Protein AF-A0A8C1PTN7-F1 (afdb_monomer_lite)

Structure (mmCIF, N/CA/C/O backbone):
data_AF-A0A8C1PTN7-F1
#
_entry.id   AF-A0A8C1PTN7-F1
#
loop_
_atom_site.group_PDB
_atom_site.id
_atom_site.type_symbol
_atom_site.label_atom_id
_atom_site.label_alt_id
_atom_site.label_comp_id
_atom_site.label_asym_id
_atom_site.label_entity_id
_atom_site.label_seq_id
_atom_site.pdbx_PDB_ins_code
_atom_site.Cartn_x
_atom_site.Cartn_y
_atom_site.Cartn_z
_atom_site.occupancy
_atom_site.B_iso_or_equiv
_atom_site.auth_seq_id
_atom_site.auth_comp_id
_atom_site.auth_asym_id
_atom_site.auth_atom_id
_atom_site.pdbx_PDB_model_num
ATOM 1 N N . LYS A 1 1 ? -24.141 14.663 26.172 1.00 58.06 1 LYS A N 1
ATOM 2 C CA . LYS A 1 1 ? -22.952 14.886 27.034 1.00 58.06 1 LYS A CA 1
ATOM 3 C C . LYS A 1 1 ? -22.630 13.638 27.880 1.00 58.06 1 LYS A C 1
ATOM 5 O O . LYS A 1 1 ? -22.533 13.748 29.090 1.00 58.06 1 LYS A O 1
ATOM 10 N N . LEU A 1 2 ? -22.493 12.447 27.280 1.00 76.38 2 LEU A N 1
ATOM 11 C CA . LEU A 1 2 ? -22.215 11.213 28.037 1.00 76.38 2 LEU A CA 1
ATOM 12 C C . LEU A 1 2 ? -20.782 10.736 27.756 1.00 76.38 2 LEU A C 1
ATOM 14 O O . LEU A 1 2 ? -20.435 10.542 26.581 1.00 76.38 2 LEU A O 1
ATOM 18 N N . VAL A 1 3 ? -20.000 10.562 28.825 1.00 80.12 3 VAL A N 1
ATOM 19 C CA . VAL A 1 3 ? -18.712 9.851 28.815 1.00 80.12 3 VAL A CA 1
ATOM 20 C C . VAL A 1 3 ? -18.992 8.369 28.564 1.00 80.12 3 VAL A C 1
ATO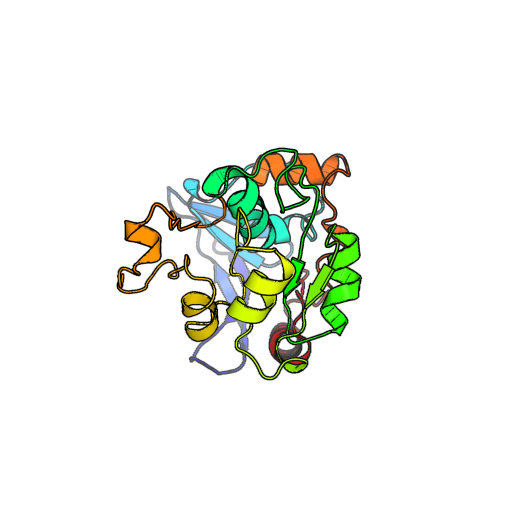M 22 O O . VAL A 1 3 ? -19.933 7.807 29.127 1.00 80.12 3 VAL A O 1
ATOM 25 N N . ARG A 1 4 ? -18.237 7.752 27.657 1.00 84.50 4 ARG A N 1
ATOM 26 C CA . ARG A 1 4 ? -18.364 6.333 27.288 1.00 84.50 4 ARG A CA 1
ATOM 27 C C . ARG A 1 4 ? -17.101 5.594 27.717 1.00 84.50 4 ARG A C 1
ATOM 29 O O . ARG A 1 4 ? -16.050 6.210 27.805 1.00 84.50 4 ARG A O 1
ATOM 36 N N . LYS A 1 5 ? -17.206 4.292 27.948 1.00 87.12 5 LYS A N 1
ATOM 37 C CA . LYS A 1 5 ? -16.051 3.406 28.105 1.00 87.12 5 LYS A CA 1
ATOM 38 C C . LYS A 1 5 ? -15.865 2.604 26.821 1.00 87.12 5 LYS A C 1
ATOM 40 O O . LYS A 1 5 ? -16.869 2.209 26.220 1.00 87.12 5 LYS A O 1
ATOM 45 N N . CYS A 1 6 ? -14.624 2.397 26.401 1.00 88.94 6 CYS A N 1
ATOM 46 C CA . CYS A 1 6 ? -14.276 1.467 25.332 1.00 88.94 6 CYS A CA 1
ATOM 47 C C . CYS A 1 6 ? -12.937 0.803 25.588 1.00 88.94 6 CYS A C 1
ATOM 49 O O . CYS A 1 6 ? -12.133 1.285 26.378 1.00 88.94 6 CYS A O 1
ATOM 51 N N . LYS A 1 7 ? -12.712 -0.288 24.870 1.00 89.50 7 LYS A N 1
ATOM 52 C CA . LYS A 1 7 ? -11.417 -0.938 24.781 1.00 89.50 7 LYS A CA 1
ATOM 53 C C . LYS A 1 7 ? -10.521 -0.172 23.808 1.00 89.50 7 LYS A C 1
ATOM 55 O O . LYS A 1 7 ? -11.018 0.265 22.770 1.00 89.50 7 LYS A O 1
ATOM 60 N N . ASP A 1 8 ? -9.245 -0.023 24.132 1.00 90.38 8 ASP A N 1
ATOM 61 C CA . ASP A 1 8 ? -8.262 0.646 23.277 1.00 90.38 8 ASP A CA 1
ATOM 62 C C . ASP A 1 8 ? -6.876 -0.001 23.404 1.00 90.38 8 ASP A C 1
ATOM 64 O O . ASP A 1 8 ? -6.605 -0.705 24.382 1.00 90.38 8 ASP A O 1
ATOM 68 N N . ALA A 1 9 ? -6.020 0.224 22.409 1.00 91.06 9 ALA A N 1
ATOM 69 C CA . ALA A 1 9 ? -4.620 -0.182 22.419 1.00 91.06 9 ALA A CA 1
ATOM 70 C C . ALA A 1 9 ? -3.734 1.040 22.689 1.00 91.06 9 ALA A C 1
ATOM 72 O O . ALA A 1 9 ? -3.641 1.948 21.862 1.00 91.06 9 ALA A O 1
ATOM 73 N N . VAL A 1 10 ? -3.077 1.065 23.847 1.00 92.25 10 VAL A N 1
ATOM 74 C CA . VAL A 1 10 ? -2.347 2.232 24.346 1.00 92.25 10 VAL A CA 1
ATOM 75 C C . VAL A 1 10 ? -0.841 1.993 24.272 1.00 92.25 10 VAL A C 1
ATOM 77 O O . VAL A 1 10 ? -0.324 0.968 24.717 1.00 92.25 10 VAL A O 1
ATOM 80 N N . ALA A 1 11 ? -0.126 2.963 23.701 1.00 93.06 11 ALA A N 1
ATOM 81 C CA . ALA A 1 11 ? 1.329 3.036 23.749 1.00 93.06 11 ALA A CA 1
ATOM 82 C C . ALA A 1 11 ? 1.743 3.989 24.874 1.00 93.06 11 ALA A C 1
ATOM 84 O O . ALA A 1 11 ? 1.560 5.201 24.756 1.00 93.06 11 ALA A O 1
ATOM 85 N N . TRP A 1 12 ? 2.308 3.455 25.955 1.00 92.44 12 TRP A N 1
ATOM 86 C CA . TRP A 1 12 ? 2.820 4.273 27.062 1.00 92.44 12 TRP A CA 1
ATOM 87 C C . TRP A 1 12 ? 4.254 4.751 26.838 1.00 92.44 12 TRP A C 1
ATOM 89 O O . TRP A 1 12 ? 4.635 5.824 27.297 1.00 92.44 12 TRP A O 1
ATOM 99 N N . GLU A 1 13 ? 5.036 3.966 26.101 1.00 92.56 13 GLU A N 1
ATOM 100 C CA . GLU A 1 13 ? 6.440 4.223 25.802 1.00 92.56 13 GLU A CA 1
ATOM 101 C C . GLU A 1 13 ? 6.741 3.822 24.355 1.00 92.56 13 GLU A C 1
ATOM 103 O O . GLU A 1 13 ? 6.105 2.924 23.795 1.00 92.56 13 GLU A O 1
ATOM 108 N N . ALA A 1 14 ? 7.724 4.481 23.740 1.00 89.69 14 ALA A N 1
ATOM 109 C CA . ALA A 1 14 ? 8.202 4.097 22.418 1.00 89.69 14 ALA A CA 1
ATOM 110 C C . ALA A 1 14 ? 8.819 2.688 22.454 1.00 89.69 14 ALA A C 1
ATOM 112 O O . ALA A 1 14 ? 9.464 2.313 23.430 1.00 89.69 14 ALA A O 1
ATOM 113 N N . GLU A 1 15 ? 8.633 1.922 21.375 1.00 87.12 15 GLU A N 1
ATOM 114 C CA . GLU A 1 15 ? 9.224 0.583 21.179 1.00 87.12 15 GLU A CA 1
ATOM 115 C C . GLU A 1 15 ? 8.792 -0.491 22.197 1.00 87.12 15 GLU A C 1
ATOM 117 O O . GLU A 1 15 ? 9.340 -1.595 22.218 1.00 87.12 15 GLU A O 1
ATOM 122 N N . LYS A 1 16 ? 7.788 -0.209 23.030 1.00 92.94 16 LYS A N 1
ATOM 123 C CA . LYS A 1 16 ? 7.158 -1.200 23.906 1.00 92.94 16 LYS A CA 1
ATOM 124 C C . LYS A 1 16 ? 5.895 -1.766 23.267 1.00 92.94 16 LYS A C 1
ATOM 126 O O . LYS A 1 16 ? 5.266 -1.130 22.423 1.00 92.94 16 LYS A O 1
ATOM 131 N N . ALA A 1 17 ? 5.531 -2.974 23.693 1.00 92.50 17 ALA A N 1
ATOM 132 C CA . ALA A 1 17 ? 4.263 -3.585 23.321 1.00 92.50 17 ALA A CA 1
ATOM 133 C C . ALA A 1 17 ? 3.089 -2.710 23.778 1.00 92.50 17 ALA A C 1
ATOM 135 O O . ALA A 1 17 ? 3.144 -2.079 24.837 1.00 92.50 17 ALA A O 1
ATOM 136 N N . LEU A 1 18 ? 2.021 -2.703 22.987 1.00 94.25 18 LEU A N 1
ATOM 137 C CA . LEU A 1 18 ? 0.793 -1.995 23.324 1.00 94.25 18 LEU A CA 1
ATOM 138 C C . LEU A 1 18 ? 0.065 -2.723 24.450 1.00 94.25 18 LEU A C 1
ATOM 140 O O . LEU A 1 18 ? -0.049 -3.954 24.435 1.00 94.25 18 LEU A O 1
ATOM 144 N N . SER A 1 19 ? -0.467 -1.962 25.399 1.00 94.56 19 SER A N 1
ATOM 145 C CA . SER A 1 19 ? -1.393 -2.478 26.399 1.00 94.56 19 SER A CA 1
ATOM 146 C C . SER A 1 19 ? -2.825 -2.359 25.889 1.00 94.56 19 SER A C 1
ATOM 148 O O . SER A 1 19 ? -3.191 -1.397 25.217 1.00 94.56 19 SER A O 1
ATOM 150 N N . ILE A 1 20 ? -3.644 -3.359 26.198 1.00 93.56 20 ILE A N 1
ATOM 151 C CA . ILE A 1 20 ? -5.076 -3.333 25.916 1.00 93.56 20 ILE A CA 1
ATOM 152 C C . ILE A 1 20 ? -5.808 -2.908 27.182 1.00 93.56 20 ILE A C 1
ATOM 154 O O . ILE A 1 20 ? -5.737 -3.598 28.200 1.00 93.56 20 ILE A O 1
ATOM 158 N N . GLU A 1 21 ? -6.517 -1.787 27.119 1.00 93.38 21 GLU A N 1
ATOM 159 C CA . GLU A 1 21 ? -7.082 -1.135 28.301 1.00 93.38 21 GLU A CA 1
ATOM 160 C C . GLU A 1 21 ? -8.524 -0.680 28.082 1.00 93.38 21 GLU A C 1
ATOM 162 O O . GLU A 1 21 ? -8.963 -0.452 26.956 1.00 93.38 21 GLU A O 1
ATOM 167 N N . GLU A 1 22 ? -9.272 -0.529 29.177 1.00 91.81 22 GLU A N 1
ATOM 168 C CA . GLU A 1 22 ? -10.546 0.186 29.157 1.00 91.81 22 GLU A CA 1
ATOM 169 C C . GLU A 1 22 ? -10.291 1.677 29.389 1.00 91.81 22 GLU A C 1
ATOM 171 O O . GLU A 1 22 ? -9.864 2.092 30.467 1.00 91.81 22 GLU A O 1
ATOM 176 N N . VAL A 1 23 ? -10.607 2.495 28.390 1.00 89.81 23 VAL A N 1
ATOM 177 C CA . VAL A 1 23 ? -10.422 3.946 28.425 1.00 89.81 23 VAL A CA 1
ATOM 178 C C . VAL A 1 23 ? -11.760 4.675 28.486 1.00 89.81 23 VAL A C 1
ATOM 180 O O . VAL A 1 23 ? -12.795 4.201 28.002 1.00 89.81 23 VAL A O 1
ATOM 183 N N . GLN A 1 24 ? -11.746 5.865 29.087 1.00 89.44 24 GLN A N 1
ATOM 184 C CA . GLN A 1 24 ? -12.898 6.761 29.102 1.00 89.44 24 GLN A CA 1
ATOM 185 C C . GLN A 1 24 ? -12.829 7.755 27.947 1.00 89.44 24 GLN A C 1
ATOM 187 O O . GLN A 1 24 ? -11.862 8.493 27.783 1.00 89.44 24 GLN A O 1
ATOM 192 N N . VAL A 1 25 ? -13.912 7.822 27.184 1.00 86.19 25 VAL A N 1
ATOM 193 C CA . VAL A 1 25 ? -14.048 8.669 26.007 1.00 86.19 25 VAL A CA 1
ATOM 194 C C . VAL A 1 25 ? -15.038 9.781 26.294 1.00 86.19 25 VAL A C 1
ATOM 196 O O . VAL A 1 25 ? -16.242 9.557 26.484 1.00 86.19 25 VAL A O 1
ATOM 199 N N . SER A 1 26 ? -14.515 11.001 26.296 1.00 87.56 26 SER A N 1
ATOM 200 C CA . SER A 1 26 ? -15.274 12.231 26.502 1.00 87.56 26 SER A CA 1
ATOM 201 C C . SER A 1 26 ? -16.372 12.443 25.437 1.00 87.56 26 SER A C 1
ATOM 203 O O . SER A 1 26 ? -16.523 11.686 24.472 1.00 87.56 26 SER A O 1
ATOM 205 N N . PRO A 1 27 ? -17.251 13.437 25.597 1.00 86.50 27 PRO A N 1
ATOM 206 C CA . PRO A 1 27 ? -18.066 13.930 24.489 1.00 86.50 27 PRO A CA 1
ATOM 207 C C . PRO A 1 27 ? -17.188 14.602 23.412 1.00 86.50 27 PRO A C 1
ATOM 209 O O . PRO A 1 27 ? -16.174 15.192 23.782 1.00 86.50 27 PRO A O 1
ATOM 212 N N . PRO A 1 28 ? -17.572 14.553 22.119 1.00 86.50 28 PRO A N 1
ATOM 213 C CA . PRO A 1 28 ? -16.843 15.269 21.070 1.00 86.50 28 PRO A CA 1
ATOM 214 C C . PRO A 1 28 ? -16.895 16.782 21.294 1.00 86.50 28 PRO A C 1
ATOM 216 O O . PRO A 1 28 ? -17.897 17.306 21.801 1.00 86.50 28 PRO A O 1
ATOM 219 N N . LYS A 1 29 ? -15.822 17.474 20.906 1.00 88.50 29 LYS A N 1
ATOM 220 C CA . LYS A 1 29 ? -15.772 18.941 20.823 1.00 88.50 29 LYS A CA 1
ATOM 221 C C . LYS A 1 29 ? -16.590 19.457 19.630 1.00 88.50 29 LYS A C 1
ATOM 223 O O . LYS A 1 29 ? -17.149 18.682 18.861 1.00 88.50 29 LYS A O 1
ATOM 228 N N . ALA A 1 30 ? -16.688 20.781 19.496 1.00 87.31 30 ALA A N 1
ATOM 229 C CA . ALA A 1 30 ? -17.551 21.437 18.507 1.00 87.31 30 ALA A CA 1
ATOM 230 C C . ALA A 1 30 ? -17.237 21.064 17.042 1.00 87.31 30 ALA A C 1
ATOM 232 O O . ALA A 1 30 ? -18.131 21.091 16.201 1.00 87.31 30 ALA A O 1
ATOM 233 N N . ASP A 1 31 ? -15.990 20.711 16.739 1.00 87.44 31 ASP A N 1
ATOM 234 C CA . ASP A 1 31 ? -15.472 20.374 15.410 1.00 87.44 31 ASP A CA 1
ATOM 235 C C . ASP A 1 31 ? -15.109 18.887 15.246 1.00 87.44 31 ASP A C 1
ATOM 237 O O . ASP A 1 31 ? -14.555 18.480 14.218 1.00 87.44 31 ASP A O 1
ATOM 241 N N . GLU A 1 32 ? -15.457 18.066 16.237 1.00 86.00 32 GLU A N 1
ATOM 242 C CA . GLU A 1 32 ? -15.193 16.633 16.261 1.00 86.00 32 GLU A CA 1
ATOM 243 C C . GLU A 1 32 ? -16.477 15.839 16.024 1.00 86.00 32 GLU A C 1
ATOM 245 O O . GLU A 1 32 ? -17.558 16.156 16.528 1.00 86.00 32 GLU A O 1
ATOM 250 N N . VAL A 1 33 ? -16.342 14.726 15.311 1.00 83.81 33 VAL A N 1
ATOM 251 C CA . VAL A 1 33 ? -17.339 13.656 15.329 1.00 83.81 33 VAL A CA 1
ATOM 252 C C . VAL A 1 33 ? -16.778 12.474 16.101 1.00 83.81 33 VAL A C 1
ATOM 254 O O . VAL A 1 33 ? -15.614 12.108 15.947 1.00 83.81 33 VAL A O 1
ATOM 257 N N . ARG A 1 34 ? -17.618 11.868 16.944 1.00 82.12 34 ARG A N 1
ATOM 258 C CA . ARG A 1 34 ? -17.292 10.616 17.630 1.00 82.12 34 ARG A CA 1
ATOM 259 C C . ARG A 1 34 ? -17.867 9.457 16.830 1.00 82.12 34 ARG A C 1
ATOM 261 O O . ARG A 1 34 ? -19.085 9.276 16.809 1.00 82.12 34 ARG A O 1
ATOM 268 N N . ILE A 1 35 ? -16.996 8.683 16.197 1.00 79.00 35 ILE A N 1
ATOM 269 C CA . ILE A 1 35 ? -17.374 7.494 15.431 1.00 79.00 35 ILE A CA 1
ATOM 270 C C . ILE A 1 35 ? -17.337 6.294 16.373 1.00 79.00 35 ILE A C 1
ATOM 272 O O . ILE A 1 35 ? -16.403 6.153 17.158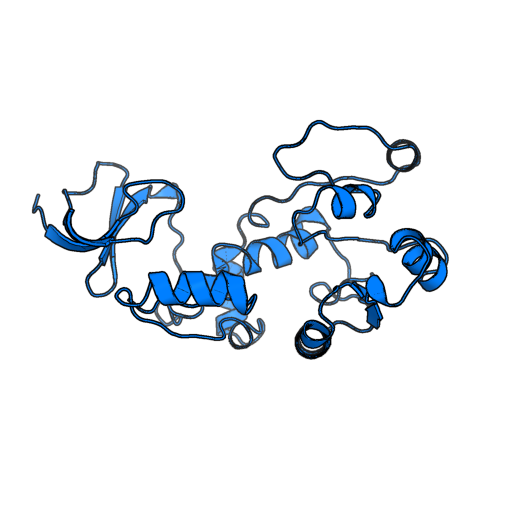 1.00 79.00 35 ILE A O 1
ATOM 276 N N . LYS A 1 36 ? -18.375 5.455 16.322 1.00 76.75 36 LYS A N 1
ATOM 277 C CA . LYS A 1 36 ? -18.419 4.170 17.023 1.00 76.75 36 LYS A CA 1
ATOM 278 C C . LYS A 1 36 ? -18.228 3.073 15.988 1.00 76.75 36 LYS A C 1
ATOM 280 O O . LYS A 1 36 ? -19.100 2.933 15.131 1.00 76.75 36 LYS A O 1
ATOM 285 N N . ASN A 1 37 ? -17.156 2.296 16.094 1.00 69.38 37 ASN A N 1
ATOM 286 C CA . ASN A 1 37 ? -17.033 1.054 15.341 1.00 69.38 37 ASN A CA 1
ATOM 287 C C . ASN A 1 37 ? -16.957 -0.117 16.317 1.00 69.38 37 ASN A C 1
ATOM 289 O O . ASN A 1 37 ? -16.042 -0.175 17.134 1.00 69.38 37 ASN A O 1
ATOM 293 N N . GLN A 1 38 ? -17.995 -0.956 16.298 1.00 69.44 38 GLN A N 1
ATOM 294 C CA . GLN A 1 38 ? -18.285 -1.981 17.307 1.00 69.44 38 GLN A CA 1
ATOM 295 C C . GLN A 1 38 ? -18.121 -1.484 18.759 1.00 69.44 38 GLN A C 1
ATOM 297 O O . GLN A 1 38 ? -19.081 -0.953 19.326 1.00 69.44 38 GLN A O 1
ATOM 302 N N . GLN A 1 39 ? -16.936 -1.639 19.364 1.00 61.88 39 GLN A N 1
ATOM 303 C CA . GLN A 1 39 ? -16.637 -1.270 20.752 1.00 61.88 39 GLN A CA 1
ATOM 304 C C . GLN A 1 39 ? -15.619 -0.136 20.910 1.00 61.88 39 GLN A C 1
ATOM 306 O O . GLN A 1 39 ? -15.433 0.303 22.039 1.00 61.88 39 GLN A O 1
ATOM 311 N N . ILE A 1 40 ? -15.008 0.368 19.836 1.00 68.62 40 ILE A N 1
ATOM 312 C CA . ILE A 1 40 ? -14.009 1.447 19.884 1.00 68.62 40 ILE A CA 1
ATOM 313 C C . ILE A 1 40 ? -14.675 2.778 19.523 1.00 68.62 40 ILE A C 1
ATOM 315 O O . ILE A 1 40 ? -15.524 2.853 18.624 1.00 68.62 40 ILE A O 1
ATOM 319 N N . TYR A 1 41 ? -14.286 3.842 20.226 1.00 73.69 41 TYR A N 1
ATOM 320 C CA . TYR A 1 41 ? -14.652 5.207 19.867 1.00 73.69 41 TYR A CA 1
ATOM 321 C C . TYR A 1 41 ? -13.424 5.990 19.421 1.00 73.69 41 TYR A C 1
ATOM 323 O O . TYR A 1 41 ? -12.422 6.020 20.124 1.00 73.69 41 TYR A O 1
ATOM 331 N N . GLN A 1 42 ? -13.548 6.701 18.303 1.00 73.69 42 GLN A N 1
ATOM 332 C CA . GLN A 1 42 ? -12.507 7.601 17.811 1.00 73.69 42 GLN A CA 1
ATOM 333 C C . GLN A 1 42 ? -13.069 9.007 17.601 1.00 73.69 42 GLN A C 1
ATOM 335 O O . GLN A 1 42 ? -14.213 9.168 17.159 1.00 73.69 42 GLN A O 1
ATOM 340 N N . PHE A 1 43 ? -12.256 10.020 17.906 1.00 73.75 43 PHE A N 1
ATOM 341 C CA . PHE A 1 43 ? -12.525 11.402 17.522 1.00 73.75 43 PHE A CA 1
ATOM 342 C C . PHE A 1 43 ? -11.793 11.733 16.242 1.00 73.75 43 PHE A C 1
ATOM 344 O O . PHE A 1 43 ? -10.589 11.513 16.126 1.00 73.75 43 PHE A O 1
ATOM 351 N N . ILE A 1 44 ? -12.538 12.286 15.297 1.00 77.88 44 ILE A N 1
ATOM 352 C CA . ILE A 1 44 ? -11.994 12.740 14.029 1.00 77.88 44 ILE A CA 1
ATOM 353 C C . ILE A 1 44 ? -12.517 14.151 13.791 1.00 77.88 44 ILE A C 1
ATOM 355 O O . ILE A 1 44 ? -13.710 14.420 13.969 1.00 77.88 44 ILE A O 1
ATOM 359 N N . GLY A 1 45 ? -11.626 15.062 13.399 1.00 76.56 45 GLY A N 1
ATOM 360 C CA . GLY A 1 45 ? -12.040 16.392 12.973 1.00 76.56 45 GLY A CA 1
ATOM 361 C C . GLY A 1 45 ? -12.908 16.275 11.723 1.00 76.56 45 GLY A C 1
ATOM 362 O O . GLY A 1 45 ? -12.558 15.547 10.796 1.00 76.56 45 GLY A O 1
ATOM 363 N N . ILE A 1 46 ? -14.023 17.003 11.645 1.00 76.69 46 ILE A N 1
ATOM 364 C CA . ILE A 1 46 ? -15.009 16.853 10.552 1.00 76.69 46 ILE A CA 1
ATOM 365 C C . ILE A 1 46 ? -14.368 16.954 9.153 1.00 76.69 46 ILE A C 1
ATOM 367 O O . ILE A 1 46 ? -14.777 16.261 8.224 1.00 76.69 46 ILE A O 1
ATOM 371 N N . ARG A 1 47 ? -13.319 17.774 8.998 1.00 81.62 47 ARG A N 1
ATOM 372 C CA . ARG A 1 47 ? -12.579 17.958 7.732 1.00 81.62 47 ARG A CA 1
ATOM 373 C C . ARG A 1 47 ? -11.716 16.760 7.313 1.00 81.62 47 ARG A C 1
ATOM 375 O O . ARG A 1 47 ? -11.240 16.739 6.182 1.00 81.62 47 ARG A O 1
ATOM 382 N N . GLN A 1 48 ? -11.497 15.801 8.207 1.00 80.00 48 GLN A N 1
ATOM 383 C CA . GLN A 1 48 ? -10.765 14.556 7.957 1.00 80.00 48 GLN A CA 1
ATOM 384 C C . GLN A 1 48 ? -11.706 13.382 7.647 1.00 80.00 48 GLN A C 1
ATOM 386 O O . GLN A 1 48 ? -11.241 12.295 7.314 1.00 80.00 48 GLN A O 1
ATOM 391 N N . CYS A 1 49 ? -13.023 13.593 7.714 1.00 82.81 49 CYS A N 1
ATOM 392 C CA . CYS A 1 49 ? -14.012 12.590 7.350 1.00 82.81 49 CYS A CA 1
ATOM 393 C C . CYS A 1 49 ? -14.379 12.701 5.869 1.00 82.81 49 CYS A C 1
ATOM 395 O O . CYS A 1 49 ? -14.546 13.794 5.324 1.00 82.81 49 CYS A O 1
ATOM 397 N N . THR A 1 50 ? -14.584 11.555 5.224 1.00 86.56 50 THR A N 1
ATOM 398 C CA . THR A 1 50 ? -15.179 11.499 3.890 1.00 86.56 50 THR A CA 1
ATOM 399 C C . THR A 1 50 ? -16.351 10.532 3.881 1.00 86.56 50 THR A C 1
ATOM 401 O O . THR A 1 50 ? -16.295 9.471 4.502 1.00 86.56 50 THR A O 1
ATOM 404 N N . LYS A 1 51 ? -17.440 10.917 3.212 1.00 87.44 51 LYS A N 1
ATOM 405 C CA . LYS A 1 51 ? -18.612 10.054 3.076 1.00 87.44 51 LYS A CA 1
ATOM 406 C C . LYS A 1 51 ? -18.325 9.010 2.003 1.00 87.44 51 LYS A C 1
ATOM 408 O O . LYS A 1 51 ? -17.909 9.356 0.900 1.00 87.44 51 LYS A O 1
ATOM 413 N N . ILE A 1 52 ? -18.594 7.754 2.329 1.00 90.19 52 ILE A N 1
ATOM 414 C CA . ILE A 1 52 ? -18.438 6.612 1.429 1.00 90.19 52 ILE A CA 1
ATOM 415 C C . ILE A 1 52 ? -19.789 5.927 1.191 1.00 90.19 52 ILE A C 1
ATOM 417 O O . ILE A 1 52 ? -20.794 6.298 1.804 1.00 90.19 52 ILE A O 1
ATOM 421 N N . HIS A 1 53 ? -19.820 4.965 0.268 1.00 86.44 53 HIS A N 1
ATOM 422 C CA . HIS A 1 53 ? -21.012 4.163 -0.005 1.00 86.44 53 HIS A CA 1
ATOM 423 C C . HIS A 1 53 ? -21.449 3.411 1.270 1.00 86.44 53 HIS A C 1
ATOM 425 O O . HIS A 1 53 ? -20.579 2.853 1.938 1.00 86.44 53 HIS A O 1
ATOM 431 N N . PRO A 1 54 ? -22.748 3.389 1.636 1.00 89.00 54 PRO A N 1
ATOM 432 C CA . PRO A 1 54 ? -23.207 2.768 2.885 1.00 89.00 54 PRO A CA 1
ATOM 433 C C . PRO A 1 54 ? -22.929 1.262 2.942 1.00 89.00 54 PRO A C 1
ATOM 435 O O . PRO A 1 54 ? -22.619 0.748 4.010 1.00 89.00 54 PRO A O 1
ATOM 438 N N . ASP A 1 55 ? -22.964 0.591 1.790 1.00 91.88 55 ASP A N 1
ATOM 439 C CA . ASP A 1 55 ? -22.695 -0.849 1.683 1.00 91.88 55 ASP A CA 1
ATOM 440 C C . ASP A 1 55 ? -21.212 -1.175 1.437 1.00 91.88 55 ASP A C 1
ATOM 442 O O . ASP A 1 55 ? -20.871 -2.314 1.128 1.00 91.88 55 ASP A O 1
ATOM 446 N N . ALA A 1 56 ? -20.315 -0.182 1.512 1.00 92.00 56 ALA A N 1
ATOM 447 C CA . ALA A 1 56 ? -18.891 -0.438 1.343 1.00 92.00 56 ALA A CA 1
ATOM 448 C C . ALA A 1 56 ? -18.356 -1.295 2.504 1.00 92.00 56 ALA A C 1
ATOM 450 O O . ALA A 1 56 ? -18.512 -0.899 3.664 1.00 92.00 56 ALA A O 1
ATOM 451 N N . PRO A 1 57 ? -17.682 -2.427 2.230 1.00 91.25 57 PRO A N 1
ATOM 452 C CA . PRO A 1 57 ? -17.143 -3.279 3.282 1.00 91.25 57 PRO A CA 1
ATOM 453 C C . PRO A 1 57 ? -15.987 -2.556 3.986 1.00 91.25 57 PRO A C 1
ATOM 455 O O . PRO A 1 57 ? -14.928 -2.302 3.404 1.00 91.25 57 PRO A O 1
ATOM 458 N N . LEU A 1 58 ? -16.222 -2.155 5.240 1.00 89.06 58 LEU A N 1
ATOM 459 C CA . LEU A 1 58 ? -15.319 -1.295 6.018 1.00 89.06 58 LEU A CA 1
ATOM 460 C C . LEU A 1 58 ? -13.950 -1.936 6.270 1.00 89.06 58 LEU A C 1
ATOM 462 O O . LEU A 1 58 ? -12.946 -1.231 6.321 1.00 89.06 58 LEU A O 1
ATOM 466 N N . ASP A 1 59 ? -13.909 -3.261 6.357 1.00 85.62 59 ASP A N 1
ATOM 467 C CA . ASP A 1 59 ? -12.711 -4.099 6.468 1.00 85.62 59 ASP A CA 1
ATOM 468 C C . ASP A 1 59 ? -11.888 -4.178 5.168 1.00 85.62 59 ASP A C 1
ATOM 470 O O . ASP A 1 59 ? -10.827 -4.802 5.141 1.00 85.62 59 ASP A O 1
ATOM 474 N N . ARG A 1 60 ? -12.363 -3.563 4.082 1.00 88.38 60 ARG A N 1
ATOM 475 C CA . ARG A 1 60 ? -11.642 -3.427 2.810 1.00 88.38 60 ARG A CA 1
ATOM 476 C C . ARG A 1 60 ? -11.307 -1.983 2.527 1.00 88.38 60 ARG A C 1
ATOM 478 O O . ARG A 1 60 ? -10.145 -1.633 2.340 1.00 88.38 60 ARG A O 1
ATOM 485 N N . VAL A 1 61 ? -12.315 -1.116 2.543 1.00 91.12 61 VAL A N 1
ATOM 486 C CA . VAL A 1 61 ? -12.135 0.290 2.161 1.00 91.12 61 VAL A CA 1
ATOM 487 C C . VAL A 1 61 ? -11.291 1.082 3.159 1.00 91.12 61 VAL A C 1
ATOM 489 O O . VAL A 1 61 ? -10.785 2.145 2.804 1.00 91.12 61 VAL A O 1
ATOM 492 N N . CYS A 1 62 ? -11.045 0.551 4.362 1.00 88.75 62 CYS A N 1
ATOM 493 C CA . CYS A 1 62 ? -10.039 1.089 5.277 1.00 88.75 62 CYS A CA 1
ATOM 494 C C . CYS A 1 62 ? -8.621 1.106 4.669 1.00 88.75 62 CYS A C 1
ATOM 496 O O . CYS A 1 62 ? -7.827 1.978 5.006 1.00 88.75 62 CYS A O 1
ATOM 498 N N . LEU A 1 63 ? -8.305 0.237 3.704 1.00 88.25 63 LEU A N 1
ATOM 499 C CA . LEU A 1 63 ? -7.011 0.236 3.006 1.00 88.25 63 LEU A CA 1
ATOM 500 C C . LEU A 1 63 ? -6.845 1.425 2.043 1.00 88.25 63 LEU A C 1
ATOM 502 O O . LEU A 1 63 ? -5.724 1.798 1.685 1.00 88.25 63 LEU A O 1
ATOM 506 N N . LEU A 1 64 ? -7.951 2.067 1.652 1.00 89.75 64 LEU A N 1
ATOM 507 C CA . LEU A 1 64 ? -7.960 3.217 0.743 1.00 89.75 64 LEU A CA 1
ATOM 508 C C . LEU A 1 64 ? -7.592 4.533 1.433 1.00 89.75 64 LEU A C 1
ATOM 510 O O . LEU A 1 64 ? -7.482 5.559 0.764 1.00 89.75 64 LEU A O 1
ATOM 514 N N . VAL A 1 65 ? -7.391 4.530 2.751 1.00 87.00 65 VAL A N 1
ATOM 515 C CA . VAL A 1 65 ? -7.061 5.736 3.522 1.00 87.00 65 VAL A CA 1
ATOM 516 C C . VAL A 1 65 ? -5.565 5.883 3.800 1.00 87.00 65 VAL A C 1
ATOM 518 O O . VAL A 1 65 ? -5.207 6.614 4.711 1.00 87.00 65 VAL A O 1
ATOM 521 N N . CYS A 1 66 ? -4.681 5.182 3.078 1.00 87.75 66 CYS A N 1
ATOM 522 C CA . CYS A 1 66 ? -3.230 5.364 3.211 1.00 87.75 66 CYS A CA 1
ATOM 523 C C . CYS A 1 66 ? -2.452 4.888 1.967 1.00 87.75 66 CYS A C 1
ATOM 525 O O . CYS A 1 66 ? -2.345 5.619 0.981 1.00 87.75 66 CYS A O 1
ATOM 527 N N . GLY A 1 67 ? -1.886 3.676 1.996 1.00 84.12 67 GLY A N 1
ATOM 528 C CA . GLY A 1 67 ? -0.938 3.201 0.983 1.00 84.12 67 GLY A CA 1
ATOM 529 C C . GLY A 1 67 ? -1.545 3.072 -0.414 1.00 84.12 67 GLY A C 1
ATOM 530 O O . GLY A 1 67 ? -0.956 3.550 -1.382 1.00 84.12 67 GLY A O 1
ATOM 531 N N . VAL A 1 68 ? -2.751 2.500 -0.520 1.00 86.75 68 VAL A N 1
ATOM 532 C CA . VAL A 1 68 ? -3.406 2.259 -1.818 1.00 86.75 68 VAL A CA 1
ATOM 533 C C . VAL A 1 68 ? -3.729 3.576 -2.529 1.00 86.75 68 VAL A C 1
ATOM 535 O O . VAL A 1 68 ? -3.380 3.754 -3.697 1.00 86.75 68 VAL A O 1
ATOM 538 N N . SER A 1 69 ? -4.336 4.538 -1.825 1.00 87.81 69 SER A N 1
ATOM 539 C CA . SER A 1 69 ? -4.645 5.857 -2.392 1.00 87.81 69 SER A CA 1
ATOM 540 C C . SER A 1 69 ? -3.392 6.646 -2.752 1.00 87.81 69 SER A C 1
ATOM 542 O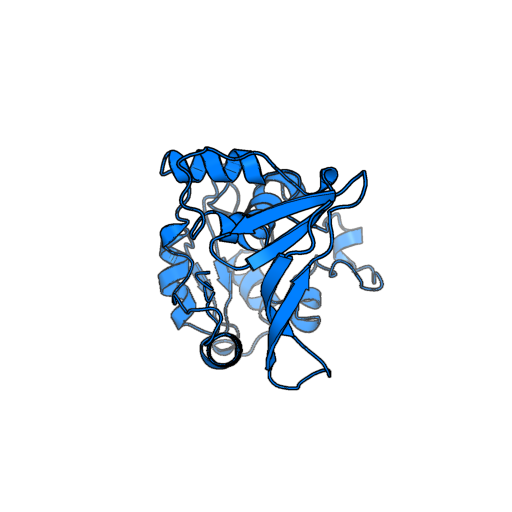 O . SER A 1 69 ? -3.366 7.301 -3.796 1.00 87.81 69 SER A O 1
ATOM 544 N N . THR A 1 70 ? -2.339 6.543 -1.937 1.00 85.62 70 THR A N 1
ATOM 545 C CA . THR A 1 70 ? -1.056 7.204 -2.199 1.00 85.62 70 THR A CA 1
ATOM 546 C C . THR A 1 70 ? -0.392 6.655 -3.455 1.00 85.62 70 THR A C 1
ATOM 548 O O . THR A 1 70 ? 0.020 7.448 -4.301 1.00 85.62 70 THR A O 1
ATOM 551 N N . GLY A 1 71 ? -0.336 5.331 -3.624 1.00 83.94 71 GLY A N 1
ATOM 552 C CA . GLY A 1 71 ? 0.224 4.700 -4.822 1.00 83.94 71 GLY A CA 1
ATOM 553 C C . GLY A 1 71 ? -0.550 5.086 -6.083 1.00 83.94 71 GLY A C 1
ATOM 554 O O . GLY A 1 71 ? 0.031 5.613 -7.034 1.00 83.94 71 GLY A O 1
ATOM 555 N N . TYR A 1 72 ? -1.877 4.927 -6.053 1.00 84.62 72 TYR A N 1
ATOM 556 C CA . TYR A 1 72 ? -2.748 5.297 -7.172 1.00 84.62 72 TYR A CA 1
ATOM 557 C C . TYR A 1 72 ? -2.614 6.782 -7.535 1.00 84.62 72 TYR A C 1
ATOM 559 O O . TYR A 1 72 ? -2.391 7.139 -8.692 1.00 84.62 72 TYR A O 1
ATOM 567 N N . GLY A 1 73 ? -2.727 7.671 -6.549 1.00 83.56 73 GLY A N 1
ATOM 568 C CA . GLY A 1 73 ? -2.678 9.109 -6.787 1.00 83.56 73 GLY A CA 1
ATOM 569 C C . GLY A 1 73 ? -1.294 9.611 -7.197 1.00 83.56 73 GLY A C 1
ATOM 570 O O . GLY A 1 73 ? -1.201 10.565 -7.968 1.00 83.56 73 GLY A O 1
ATOM 571 N N . SER A 1 74 ? -0.219 8.948 -6.760 1.00 83.00 74 SER A N 1
ATOM 572 C CA . SER A 1 74 ? 1.139 9.225 -7.246 1.00 83.00 74 SER A CA 1
ATOM 573 C C . SER A 1 74 ? 1.257 8.973 -8.745 1.00 83.00 74 SER A C 1
ATOM 575 O O . SER A 1 74 ? 1.799 9.817 -9.451 1.00 83.00 74 SER A O 1
ATOM 577 N N . ALA A 1 75 ? 0.692 7.875 -9.251 1.00 78.88 75 ALA A N 1
ATOM 578 C CA . ALA A 1 75 ? 0.683 7.595 -10.684 1.00 78.88 75 ALA A CA 1
ATOM 579 C C . ALA A 1 75 ? -0.251 8.553 -11.450 1.00 78.88 75 ALA A C 1
ATOM 581 O O . ALA A 1 75 ? 0.171 9.241 -12.380 1.00 78.88 75 ALA A O 1
ATOM 582 N N . VAL A 1 76 ? -1.515 8.650 -11.033 1.00 79.75 76 VAL A N 1
ATOM 583 C CA . VAL A 1 76 ? -2.559 9.330 -11.819 1.00 79.75 76 VAL A CA 1
ATOM 584 C C . VAL A 1 76 ? -2.517 10.850 -11.671 1.00 79.75 76 VAL A C 1
ATOM 586 O O . VAL A 1 76 ? -2.587 11.568 -12.663 1.00 79.75 76 VAL A O 1
ATOM 589 N N . ASN A 1 77 ? -2.385 11.372 -10.451 1.00 83.06 77 ASN A N 1
ATOM 590 C CA . ASN A 1 77 ? -2.503 12.813 -10.205 1.00 83.06 77 ASN A CA 1
ATOM 591 C C . ASN A 1 77 ? -1.150 13.521 -10.282 1.00 83.06 77 ASN A C 1
ATOM 593 O O . ASN A 1 77 ? -1.028 14.572 -10.913 1.00 83.06 77 ASN A O 1
ATOM 597 N N . THR A 1 78 ? -0.133 12.959 -9.623 1.00 81.12 78 THR A N 1
ATOM 598 C CA . THR A 1 78 ? 1.203 13.567 -9.558 1.00 81.12 78 THR A CA 1
ATOM 599 C C . THR A 1 78 ? 2.002 13.268 -10.825 1.00 81.12 78 THR A C 1
ATOM 601 O O . THR A 1 78 ? 2.516 14.187 -11.476 1.00 81.12 78 THR A O 1
ATOM 604 N N . GLY A 1 79 ? 2.080 11.985 -11.180 1.00 73.56 79 GLY A N 1
ATOM 605 C CA . GLY A 1 79 ? 2.757 11.487 -12.368 1.00 73.56 79 GLY A CA 1
ATOM 606 C C . GLY A 1 79 ? 2.042 11.886 -13.651 1.00 73.56 79 GLY A C 1
ATOM 607 O O . GLY A 1 79 ? 2.719 12.190 -14.624 1.00 73.56 79 GLY A O 1
ATOM 608 N N . LYS A 1 80 ? 0.703 11.983 -13.628 1.00 77.56 80 LYS A N 1
ATOM 609 C CA . LYS A 1 80 ? -0.125 12.146 -14.836 1.00 77.56 80 LYS A CA 1
ATOM 610 C C . LYS A 1 80 ? 0.239 11.105 -15.891 1.00 77.56 80 LYS A C 1
ATOM 612 O O . LYS A 1 80 ? 0.410 11.432 -17.056 1.00 77.56 80 LYS A O 1
ATOM 617 N N . VAL A 1 81 ? 0.422 9.865 -15.447 1.00 68.25 81 VAL A N 1
ATOM 618 C CA . VAL A 1 81 ? 0.751 8.752 -16.333 1.00 68.25 81 VAL A CA 1
ATOM 619 C C . VAL A 1 81 ? -0.340 8.656 -17.409 1.00 68.25 81 VAL A C 1
ATOM 621 O O . VAL A 1 81 ? -1.527 8.623 -17.089 1.00 68.25 81 VAL A O 1
ATOM 624 N N . GLU A 1 82 ? 0.065 8.668 -18.677 1.00 59.47 82 GLU A N 1
ATOM 625 C CA . GLU A 1 82 ? -0.838 8.631 -19.832 1.00 59.47 82 GLU A CA 1
ATOM 626 C C . GLU A 1 82 ? -0.920 7.218 -20.424 1.00 59.47 82 GLU A C 1
ATOM 628 O O . GLU A 1 82 ? -0.004 6.402 -20.267 1.00 59.47 82 GLU A O 1
ATOM 633 N N . SER A 1 83 ? -1.997 6.931 -21.159 1.00 57.00 83 SER A N 1
ATOM 634 C CA . SER A 1 83 ? -2.109 5.672 -21.895 1.00 57.00 83 SER A CA 1
ATOM 635 C C . SER A 1 83 ? -1.010 5.583 -22.967 1.00 57.00 83 SER A C 1
ATOM 637 O O . SER A 1 83 ? -0.817 6.522 -23.732 1.00 57.00 83 SER A O 1
ATOM 639 N N . GLY A 1 84 ? -0.259 4.477 -22.994 1.00 50.56 84 GLY A N 1
ATOM 640 C CA . GLY A 1 84 ? 0.931 4.269 -23.832 1.00 50.56 84 GLY A CA 1
ATOM 641 C C . GLY A 1 84 ? 2.275 4.403 -23.100 1.00 50.56 84 GLY A C 1
ATOM 642 O O . GLY A 1 84 ? 3.285 3.926 -23.615 1.00 50.56 84 GLY A O 1
ATOM 643 N N . SER A 1 85 ? 2.295 4.971 -21.888 1.00 47.69 85 SER A N 1
ATOM 644 C CA . SER A 1 85 ? 3.507 5.151 -21.058 1.00 47.69 85 SER A CA 1
ATOM 645 C C . SER A 1 85 ? 3.979 3.853 -20.362 1.00 47.69 85 SER A C 1
ATOM 647 O O . SER A 1 85 ? 3.637 2.770 -20.828 1.00 47.69 85 SER A O 1
ATOM 649 N N . LYS A 1 86 ? 4.770 3.919 -19.270 1.00 48.53 86 LYS A N 1
ATOM 650 C CA . LYS A 1 86 ? 5.355 2.765 -18.534 1.00 48.53 86 LYS A CA 1
ATOM 651 C C . LYS A 1 86 ? 4.837 2.520 -17.065 1.00 48.53 86 LYS A C 1
ATOM 653 O O . LYS A 1 86 ? 5.598 2.117 -16.192 1.00 48.53 86 LYS A O 1
ATOM 658 N N . CYS A 1 87 ? 3.557 2.787 -16.741 1.00 41.25 87 CYS A N 1
ATOM 659 C CA . CYS A 1 87 ? 2.762 2.348 -15.548 1.00 41.25 87 CYS A CA 1
ATOM 660 C C . CYS A 1 87 ? 1.255 1.893 -15.797 1.00 41.25 87 CYS A C 1
ATOM 662 O O . CYS A 1 87 ? 0.422 2.691 -16.231 1.00 41.25 87 CYS A O 1
ATOM 664 N N . ALA A 1 88 ? 0.850 0.621 -15.564 1.00 45.66 88 ALA A N 1
ATOM 665 C CA . ALA A 1 88 ? -0.442 0.041 -16.047 1.00 45.66 88 ALA A CA 1
ATOM 666 C C . ALA A 1 88 ? -1.727 0.565 -15.401 1.00 45.66 88 ALA A C 1
ATOM 668 O O . ALA A 1 88 ? -2.759 0.577 -16.069 1.00 45.66 88 ALA A O 1
ATOM 669 N N . ALA A 1 89 ? -1.695 1.054 -14.157 1.00 50.03 89 ALA A N 1
ATOM 670 C CA . ALA A 1 89 ? -2.886 1.636 -13.521 1.00 50.03 89 ALA A CA 1
ATOM 671 C C . ALA A 1 89 ? -3.429 2.871 -14.276 1.00 50.03 89 ALA A C 1
ATOM 673 O O . ALA A 1 89 ? -4.553 3.304 -14.034 1.00 50.03 89 ALA A O 1
ATOM 674 N N . ALA A 1 90 ? -2.638 3.420 -15.202 1.00 54.72 90 ALA A N 1
ATOM 675 C CA . ALA A 1 90 ? -2.987 4.551 -16.048 1.00 54.72 90 ALA A CA 1
ATOM 676 C C . ALA A 1 90 ? -2.720 4.288 -17.548 1.00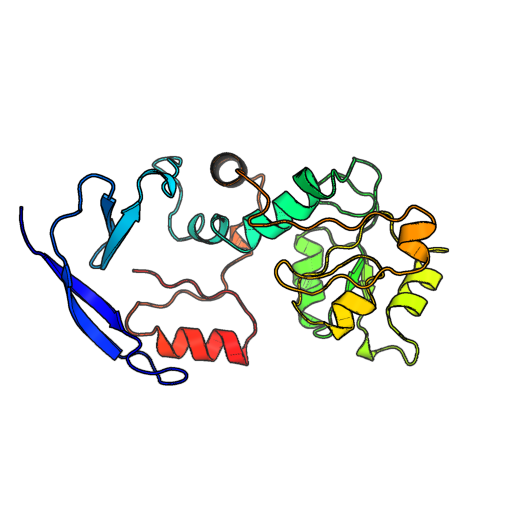 54.72 90 ALA A C 1
ATOM 678 O O . ALA A 1 90 ? -2.548 5.216 -18.334 1.00 54.72 90 ALA A O 1
ATOM 679 N N . GLY A 1 91 ? -2.741 3.013 -17.962 1.00 61.34 91 GLY A N 1
ATOM 680 C CA . GLY A 1 91 ? -2.774 2.629 -19.378 1.00 61.34 91 GLY A CA 1
ATOM 681 C C . GLY A 1 91 ? -1.415 2.428 -20.039 1.00 61.34 91 GLY A C 1
ATOM 682 O O . GLY A 1 91 ? -1.302 2.556 -21.256 1.00 61.34 91 GLY A O 1
ATOM 683 N N . ALA A 1 92 ? -0.379 2.132 -19.272 1.00 66.31 92 ALA A N 1
ATOM 684 C CA . ALA A 1 92 ? 0.931 1.858 -19.827 1.00 66.31 92 ALA A CA 1
ATOM 685 C C . ALA A 1 92 ? 1.123 0.518 -20.510 1.00 66.31 92 ALA A C 1
ATOM 687 O O . ALA A 1 92 ? 0.518 -0.483 -20.140 1.00 66.31 92 ALA A O 1
ATOM 688 N N . SER A 1 93 ? 2.099 0.512 -21.409 1.00 74.94 93 SER A N 1
ATOM 689 C CA . SER A 1 93 ? 2.553 -0.645 -22.166 1.00 74.94 93 SER A CA 1
ATOM 690 C C . SER A 1 93 ? 3.554 -1.533 -21.416 1.00 74.94 93 SER A C 1
ATOM 692 O O . SER A 1 93 ? 3.621 -2.726 -21.697 1.00 74.94 93 SER A O 1
ATOM 694 N N . ARG A 1 94 ? 4.333 -0.987 -20.470 1.00 81.19 94 ARG A N 1
ATOM 695 C CA . ARG A 1 94 ? 5.430 -1.707 -19.791 1.00 81.19 94 ARG A CA 1
ATOM 696 C C . ARG A 1 94 ? 5.562 -1.273 -18.334 1.00 81.19 94 ARG A C 1
ATOM 698 O O . ARG A 1 94 ? 5.650 -0.085 -18.082 1.00 81.19 94 ARG A O 1
ATOM 705 N N . ILE A 1 95 ? 5.634 -2.188 -17.374 1.00 84.62 95 ILE A N 1
ATOM 706 C CA . ILE A 1 95 ? 5.927 -1.876 -15.965 1.00 84.62 95 ILE A CA 1
ATOM 707 C C . ILE A 1 95 ? 7.049 -2.768 -15.466 1.00 84.62 95 ILE A C 1
ATOM 709 O O . ILE A 1 95 ? 6.938 -3.991 -15.517 1.00 84.62 95 ILE A O 1
ATOM 713 N N . ILE A 1 96 ? 8.064 -2.152 -14.871 1.00 87.31 96 ILE A N 1
ATOM 714 C CA . ILE A 1 96 ? 9.178 -2.866 -14.254 1.00 87.31 96 ILE A CA 1
ATOM 715 C C . ILE A 1 96 ? 9.018 -2.803 -12.732 1.00 87.31 96 ILE A C 1
ATOM 717 O O . ILE A 1 96 ? 9.209 -1.751 -12.122 1.00 87.31 96 ILE A O 1
ATOM 721 N N . ALA A 1 97 ? 8.654 -3.925 -12.114 1.00 90.75 97 ALA A N 1
ATOM 722 C CA . ALA A 1 97 ? 8.597 -4.064 -10.665 1.00 90.75 97 ALA A CA 1
ATOM 723 C C . ALA A 1 97 ? 9.993 -4.385 -10.116 1.00 90.75 97 ALA A C 1
ATOM 725 O O . ALA A 1 97 ? 10.589 -5.413 -10.441 1.00 90.75 97 ALA A O 1
ATOM 726 N N . VAL A 1 98 ? 10.515 -3.506 -9.261 1.00 89.38 98 VAL A N 1
ATOM 727 C CA . VAL A 1 98 ? 11.844 -3.656 -8.658 1.00 89.38 98 VAL A CA 1
ATOM 728 C C . VAL A 1 98 ? 11.692 -4.014 -7.186 1.00 89.38 98 VAL A C 1
ATOM 730 O O . VAL A 1 98 ? 11.153 -3.226 -6.408 1.00 89.38 98 VAL A O 1
ATOM 733 N N . ASN A 1 99 ? 12.149 -5.199 -6.780 1.00 90.44 99 ASN A N 1
ATOM 734 C CA . ASN A 1 99 ? 12.046 -5.635 -5.387 1.00 90.44 99 ASN A CA 1
ATOM 735 C C . ASN A 1 99 ? 13.172 -6.597 -5.002 1.00 90.44 99 ASN A C 1
ATOM 737 O O . ASN A 1 99 ? 13.560 -7.448 -5.790 1.00 90.44 99 ASN A O 1
ATOM 741 N N . ILE A 1 100 ? 13.669 -6.491 -3.768 1.00 90.44 100 ILE A N 1
ATOM 742 C CA . ILE A 1 100 ? 14.670 -7.428 -3.229 1.00 90.44 100 ILE A CA 1
ATOM 743 C C . ILE A 1 100 ? 14.063 -8.758 -2.769 1.00 90.44 100 ILE A C 1
ATOM 745 O O . ILE A 1 100 ? 14.805 -9.690 -2.456 1.00 90.44 100 ILE A O 1
ATOM 749 N N . ASN A 1 101 ? 12.737 -8.802 -2.613 1.00 88.62 101 ASN A N 1
ATOM 750 C CA . ASN A 1 101 ? 11.987 -10.001 -2.285 1.00 88.62 101 ASN A CA 1
ATOM 751 C C . ASN A 1 101 ? 11.287 -10.513 -3.559 1.00 88.62 101 ASN A C 1
ATOM 753 O O . ASN A 1 101 ? 10.289 -9.904 -3.962 1.00 88.62 101 ASN A O 1
ATOM 757 N N . PRO A 1 102 ? 11.773 -11.605 -4.175 1.00 89.31 102 PRO A N 1
ATOM 758 C CA . PRO A 1 102 ? 11.189 -12.139 -5.402 1.00 89.31 102 PRO A CA 1
ATOM 759 C C . PRO A 1 102 ? 9.756 -12.652 -5.206 1.00 89.31 102 PRO A C 1
ATOM 761 O O . PRO A 1 102 ? 8.971 -12.607 -6.149 1.00 89.31 102 PRO A O 1
ATOM 764 N N . ASP A 1 103 ? 9.358 -13.021 -3.984 1.00 87.94 103 ASP A N 1
ATOM 765 C CA . ASP A 1 103 ? 7.991 -13.477 -3.682 1.00 87.94 103 ASP A CA 1
ATOM 766 C C . ASP A 1 103 ? 6.940 -12.389 -3.957 1.00 87.94 103 ASP A C 1
ATOM 768 O O . ASP A 1 103 ? 5.754 -12.667 -4.135 1.00 87.94 103 ASP A O 1
ATOM 772 N N . LYS A 1 104 ? 7.359 -11.117 -4.015 1.00 86.38 104 LYS A N 1
ATOM 773 C CA . LYS A 1 104 ? 6.477 -9.992 -4.349 1.00 86.38 104 LYS A CA 1
ATOM 774 C C . LYS A 1 104 ? 6.206 -9.869 -5.851 1.00 86.38 104 LYS A C 1
ATOM 776 O O . LYS A 1 104 ? 5.325 -9.099 -6.235 1.00 86.38 104 LYS A O 1
ATOM 781 N N . PHE A 1 105 ? 6.926 -10.588 -6.708 1.00 89.50 105 PHE A N 1
ATOM 782 C CA . PHE A 1 105 ? 6.740 -10.503 -8.155 1.00 89.50 105 PHE A CA 1
ATOM 783 C C . PHE A 1 105 ? 5.441 -11.152 -8.618 1.00 89.50 105 PHE A C 1
ATOM 785 O O . PHE A 1 105 ? 4.752 -10.557 -9.442 1.00 89.50 105 PHE A O 1
ATOM 792 N N . GLU A 1 106 ? 5.043 -12.286 -8.035 1.00 89.00 106 GLU A N 1
ATOM 793 C CA . GLU A 1 106 ? 3.776 -12.934 -8.399 1.00 89.00 106 GLU A CA 1
ATOM 794 C C . GLU A 1 106 ? 2.576 -12.028 -8.127 1.00 89.00 106 GLU A C 1
ATOM 796 O O . GLU A 1 106 ? 1.786 -11.764 -9.028 1.00 89.00 106 GLU A O 1
ATOM 801 N N . ILE A 1 107 ? 2.493 -11.440 -6.931 1.00 84.81 107 ILE A N 1
ATOM 802 C CA . ILE A 1 107 ? 1.410 -10.498 -6.627 1.00 84.81 107 ILE A CA 1
ATOM 803 C C . ILE A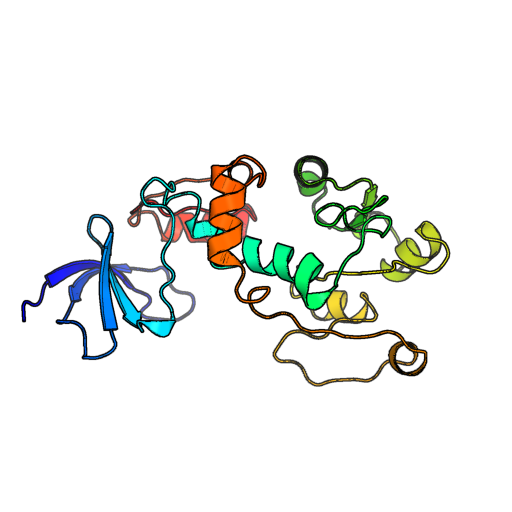 1 107 ? 1.493 -9.229 -7.490 1.00 84.81 107 ILE A C 1
ATOM 805 O O . ILE A 1 107 ? 0.473 -8.682 -7.897 1.00 84.81 107 ILE A O 1
ATOM 809 N N . SER A 1 108 ? 2.698 -8.776 -7.848 1.00 86.44 108 SER A N 1
ATOM 810 C CA . SER A 1 108 ? 2.867 -7.610 -8.724 1.00 86.44 108 SER A CA 1
ATOM 811 C C . SER A 1 108 ? 2.339 -7.860 -10.144 1.00 86.44 108 SER A C 1
ATOM 813 O O . SER A 1 108 ? 1.818 -6.925 -10.755 1.00 86.44 108 SER A O 1
ATOM 815 N N . LYS A 1 109 ? 2.412 -9.099 -10.661 1.00 88.69 109 LYS A N 1
ATOM 816 C CA . LYS A 1 109 ? 1.793 -9.482 -11.949 1.00 88.69 109 LYS A CA 1
ATOM 817 C C . LYS A 1 109 ? 0.286 -9.264 -11.928 1.00 88.69 109 LYS A C 1
ATOM 819 O O . LYS A 1 109 ? -0.250 -8.700 -12.877 1.00 88.69 109 LYS A O 1
ATOM 824 N N . THR A 1 110 ? -0.380 -9.639 -10.834 1.00 86.19 110 THR A N 1
ATOM 825 C CA . THR A 1 110 ? -1.824 -9.420 -10.641 1.00 86.19 110 THR A CA 1
ATOM 826 C C . THR A 1 110 ? -2.195 -7.940 -10.768 1.00 86.19 110 THR A C 1
ATOM 828 O O . THR A 1 110 ? -3.239 -7.604 -11.320 1.00 86.19 110 THR A O 1
ATOM 831 N N . PHE A 1 111 ? -1.304 -7.039 -10.342 1.00 84.75 111 PHE A N 1
ATOM 832 C CA . PHE A 1 111 ? -1.470 -5.586 -10.467 1.00 84.75 111 PHE A CA 1
ATOM 833 C C . PHE A 1 111 ? -0.951 -4.992 -11.790 1.00 84.75 111 PHE A C 1
ATOM 835 O O . PHE A 1 111 ? -0.915 -3.769 -11.948 1.00 84.75 111 PHE A O 1
ATOM 842 N N . GLY A 1 112 ? -0.568 -5.834 -12.752 1.00 85.06 112 GLY A N 1
ATOM 843 C CA . GLY A 1 112 ? -0.187 -5.437 -14.107 1.00 85.06 112 GLY A CA 1
ATOM 844 C C . GLY A 1 112 ? 1.314 -5.279 -14.350 1.00 85.06 112 GLY A C 1
ATOM 845 O O . GLY A 1 112 ? 1.689 -4.830 -15.432 1.00 85.06 112 GLY A O 1
ATOM 846 N N . ALA A 1 113 ? 2.188 -5.630 -13.398 1.00 87.75 113 ALA A N 1
ATOM 847 C CA . ALA A 1 113 ? 3.631 -5.610 -13.641 1.00 87.75 113 ALA A CA 1
ATOM 848 C C . ALA A 1 113 ? 4.012 -6.537 -14.812 1.00 87.75 113 ALA A C 1
ATOM 850 O O . ALA A 1 113 ? 3.590 -7.692 -14.840 1.00 87.75 113 ALA A O 1
ATOM 851 N N . THR A 1 114 ? 4.813 -6.046 -15.764 1.00 89.25 114 THR A N 1
ATOM 852 C CA . THR A 1 114 ? 5.187 -6.806 -16.974 1.00 89.25 114 THR A CA 1
ATOM 853 C C . THR A 1 114 ? 6.585 -7.408 -16.880 1.00 89.25 114 THR A C 1
ATOM 855 O O . THR A 1 114 ? 6.863 -8.421 -17.513 1.00 89.25 114 THR A O 1
ATOM 858 N N . GLU A 1 115 ? 7.465 -6.798 -16.090 1.00 91.56 115 GLU A N 1
ATOM 859 C CA . GLU A 1 115 ? 8.852 -7.208 -15.887 1.00 91.56 115 GLU A CA 1
ATOM 860 C C . GLU A 1 115 ? 9.257 -7.062 -14.425 1.00 91.56 115 GLU A C 1
ATOM 862 O O . GLU A 1 115 ? 8.690 -6.263 -13.676 1.00 91.56 115 GLU A O 1
ATOM 867 N N . PHE A 1 116 ? 10.276 -7.821 -14.034 1.00 93.62 116 PHE A N 1
ATOM 868 C CA . PHE A 1 116 ? 10.711 -7.948 -12.651 1.00 93.62 116 PHE A CA 1
ATOM 869 C C . PHE A 1 116 ? 12.222 -7.848 -12.585 1.00 93.62 116 PHE A C 1
ATOM 871 O O . PHE A 1 116 ? 12.920 -8.503 -13.357 1.00 93.62 116 PHE A O 1
ATOM 878 N N . VAL A 1 117 ? 12.725 -7.039 -11.660 1.00 91.94 117 VAL A N 1
ATOM 879 C CA . VAL A 1 117 ? 14.163 -6.904 -11.438 1.00 91.94 117 VAL A CA 1
ATOM 880 C C . VAL A 1 117 ? 14.438 -6.974 -9.948 1.00 91.94 117 VAL A C 1
ATOM 882 O O . VAL A 1 117 ? 13.940 -6.162 -9.165 1.00 91.94 117 VAL A O 1
ATOM 885 N N . ASN A 1 118 ? 15.257 -7.939 -9.545 1.00 94.25 118 ASN A N 1
ATOM 886 C CA . ASN A 1 118 ? 15.763 -8.018 -8.188 1.00 94.25 118 ASN A CA 1
ATOM 887 C C . ASN A 1 118 ? 17.171 -7.415 -8.139 1.00 94.25 118 ASN A C 1
ATOM 889 O O . ASN A 1 118 ? 18.088 -7.970 -8.741 1.00 94.25 118 ASN A O 1
ATOM 893 N N . PRO A 1 119 ? 17.394 -6.313 -7.396 1.00 90.00 119 PRO A N 1
ATOM 894 C CA . PRO A 1 119 ? 18.713 -5.692 -7.304 1.00 90.00 119 PRO A CA 1
ATOM 895 C C . PRO A 1 119 ? 19.827 -6.625 -6.816 1.00 90.00 119 PRO A C 1
ATOM 897 O O . PRO A 1 119 ? 20.991 -6.348 -7.079 1.00 90.00 119 PRO A O 1
ATOM 900 N N . LYS A 1 120 ? 19.493 -7.705 -6.099 1.00 93.81 120 LYS A N 1
ATOM 901 C CA . LYS A 1 120 ? 20.472 -8.686 -5.608 1.00 93.81 120 LYS A CA 1
ATOM 902 C C . LYS A 1 120 ? 21.015 -9.611 -6.699 1.00 93.81 120 LYS A C 1
ATOM 904 O O . LYS A 1 120 ? 22.046 -10.234 -6.474 1.00 93.81 120 LYS A O 1
ATOM 909 N N . ASP A 1 121 ? 20.365 -9.663 -7.858 1.00 96.19 121 ASP A N 1
ATOM 910 C CA . ASP A 1 121 ? 20.761 -10.534 -8.970 1.00 96.19 121 ASP A CA 1
ATOM 911 C C . ASP A 1 121 ? 21.781 -9.848 -9.900 1.00 96.19 121 ASP A C 1
ATOM 913 O O . ASP A 1 121 ? 22.206 -10.411 -10.908 1.00 96.19 121 ASP A O 1
ATOM 917 N N . HIS A 1 122 ? 22.199 -8.622 -9.564 1.00 93.56 122 HIS A N 1
ATOM 918 C CA . HIS A 1 122 ? 23.095 -7.805 -10.373 1.00 93.56 122 HIS A CA 1
ATOM 919 C C . HIS A 1 122 ? 24.283 -7.292 -9.556 1.00 93.56 122 HIS A C 1
ATOM 921 O O . HIS A 1 122 ? 24.156 -6.915 -8.395 1.00 93.56 122 HIS A O 1
ATOM 927 N N . SER A 1 123 ? 25.451 -7.222 -10.197 1.00 95.12 123 SER A N 1
ATOM 928 C CA . SER A 1 123 ? 26.656 -6.605 -9.629 1.00 95.12 123 SER A CA 1
ATOM 929 C C . SER A 1 123 ? 26.703 -5.087 -9.829 1.00 95.12 123 SER A C 1
ATOM 931 O O . SER A 1 123 ? 27.340 -4.380 -9.050 1.00 95.12 123 SER A O 1
ATOM 933 N N . LYS A 1 124 ? 26.031 -4.579 -10.871 1.00 92.25 124 LYS A N 1
ATOM 934 C CA . LYS A 1 124 ? 25.925 -3.146 -11.163 1.00 92.25 124 LYS A CA 1
ATOM 935 C C . LYS A 1 124 ? 24.878 -2.467 -10.270 1.00 92.25 124 LYS A C 1
ATOM 937 O O . LYS A 1 124 ? 23.909 -3.112 -9.863 1.00 92.25 124 LYS A O 1
ATOM 942 N N . PRO A 1 125 ? 25.001 -1.151 -10.027 1.00 87.50 125 PRO A N 1
ATOM 943 C CA . PRO A 1 125 ? 23.924 -0.368 -9.437 1.00 87.50 125 PRO A CA 1
ATOM 944 C C . PRO A 1 125 ? 22.620 -0.516 -10.233 1.00 87.50 125 PRO A C 1
ATOM 946 O O . PRO A 1 125 ? 22.613 -0.456 -11.463 1.00 87.50 125 PRO A O 1
ATOM 949 N N . ILE A 1 126 ? 21.502 -0.689 -9.526 1.00 85.12 126 ILE A N 1
ATOM 950 C CA . ILE A 1 126 ? 20.207 -1.017 -10.140 1.00 85.12 126 ILE A CA 1
ATOM 951 C C . ILE A 1 126 ? 19.754 0.006 -11.190 1.00 85.12 126 ILE A C 1
ATOM 953 O O . ILE A 1 126 ? 19.157 -0.366 -12.193 1.00 85.12 126 ILE A O 1
ATOM 957 N N . GLN A 1 127 ? 20.068 1.286 -11.005 1.00 79.44 127 GLN A N 1
ATOM 958 C CA . GLN A 1 127 ? 19.716 2.336 -11.956 1.00 79.44 127 GLN A CA 1
ATOM 959 C C . GLN A 1 127 ? 20.435 2.183 -13.303 1.00 79.44 127 GLN A C 1
ATOM 961 O O . GLN A 1 127 ? 19.855 2.487 -14.342 1.00 79.44 127 GLN A O 1
ATOM 966 N N . GLU A 1 128 ? 21.656 1.642 -13.313 1.00 85.25 128 GLU A N 1
ATOM 967 C CA . GLU A 1 128 ? 22.380 1.349 -14.553 1.00 85.25 128 GLU A CA 1
ATOM 968 C C . GLU A 1 128 ? 21.764 0.152 -15.269 1.00 85.25 128 GLU A C 1
ATOM 970 O O . GLU A 1 128 ? 21.519 0.221 -16.470 1.00 85.25 128 GLU A O 1
ATOM 975 N N . VAL A 1 129 ? 21.435 -0.904 -14.515 1.00 87.06 129 VAL A N 1
ATOM 976 C CA . VAL A 1 129 ? 20.720 -2.078 -15.036 1.00 87.06 129 VAL A CA 1
ATOM 977 C C . VAL A 1 129 ? 19.406 -1.647 -15.685 1.00 87.06 129 VAL A C 1
ATOM 979 O O . VAL A 1 129 ? 19.119 -2.033 -16.814 1.00 87.06 129 VAL A O 1
ATOM 982 N N . LEU A 1 130 ? 18.627 -0.801 -15.006 1.00 84.31 130 LEU A N 1
ATOM 983 C CA . LEU A 1 130 ? 17.361 -0.292 -15.529 1.00 84.31 130 LEU A CA 1
ATOM 984 C C . LEU A 1 130 ? 17.566 0.604 -16.751 1.00 84.31 130 LEU A C 1
ATOM 986 O O . LEU A 1 130 ? 16.808 0.482 -17.709 1.00 84.31 130 LEU A O 1
ATOM 990 N N . ARG A 1 131 ? 18.582 1.473 -16.763 1.00 81.50 131 ARG A N 1
ATOM 991 C CA . ARG A 1 131 ? 18.900 2.326 -17.918 1.00 81.50 131 ARG A CA 1
ATOM 992 C C . ARG A 1 131 ? 19.283 1.499 -19.143 1.00 81.50 131 ARG A C 1
ATOM 994 O O . ARG A 1 131 ? 18.806 1.799 -20.234 1.00 81.50 131 ARG A O 1
ATOM 1001 N N . GLU A 1 132 ? 20.089 0.456 -18.964 1.00 88.12 132 GLU A N 1
ATOM 1002 C CA . GLU A 1 132 ? 20.462 -0.491 -20.024 1.00 88.12 132 GLU A CA 1
ATOM 1003 C C . GLU A 1 132 ? 19.232 -1.261 -20.527 1.00 88.12 132 GLU A C 1
ATOM 1005 O O . GLU A 1 132 ? 18.956 -1.264 -21.726 1.00 88.12 132 GLU A O 1
ATOM 1010 N N . LEU A 1 133 ? 18.432 -1.812 -19.608 1.00 85.06 133 LEU A N 1
ATOM 1011 C CA . LEU A 1 133 ? 17.199 -2.564 -19.886 1.00 85.06 133 LEU A CA 1
ATOM 1012 C C . LEU A 1 133 ? 16.120 -1.737 -20.613 1.00 85.06 133 LEU A C 1
ATOM 1014 O O . LEU A 1 133 ? 15.223 -2.276 -21.271 1.00 85.06 133 LEU A O 1
ATOM 1018 N N . THR A 1 134 ? 16.161 -0.418 -20.458 1.00 81.38 134 THR A N 1
ATOM 1019 C CA . THR A 1 134 ? 15.169 0.507 -21.019 1.00 81.38 134 THR A CA 1
ATOM 1020 C C . THR A 1 134 ? 15.720 1.395 -22.128 1.00 81.38 134 THR A C 1
ATOM 1022 O O . THR A 1 134 ? 14.972 2.220 -22.646 1.00 81.38 134 THR A O 1
ATOM 1025 N N . HIS A 1 135 ? 16.987 1.206 -22.511 1.00 81.31 135 HIS A N 1
ATOM 1026 C CA . HIS A 1 135 ? 17.691 1.990 -23.528 1.00 81.31 135 HIS A CA 1
ATOM 1027 C C . HIS A 1 135 ? 17.673 3.506 -23.272 1.00 81.31 135 HIS A C 1
ATOM 1029 O O . HIS A 1 135 ? 17.518 4.295 -24.200 1.00 81.31 135 HIS A O 1
ATOM 1035 N N . GLY A 1 136 ? 17.836 3.917 -22.011 1.00 75.31 136 GLY A N 1
ATOM 1036 C CA . GLY A 1 136 ? 17.910 5.337 -21.641 1.00 75.31 136 GLY A CA 1
ATOM 1037 C C . GLY A 1 136 ? 17.063 5.751 -20.440 1.00 75.31 136 GLY A C 1
ATOM 1038 O O . GLY A 1 136 ? 17.164 6.894 -20.008 1.00 75.31 136 GLY A O 1
ATOM 1039 N N . GLY A 1 137 ? 16.276 4.842 -19.860 1.00 76.69 137 GLY A N 1
ATOM 1040 C CA . GLY A 1 137 ? 15.487 5.095 -18.656 1.00 76.69 137 GLY A CA 1
ATOM 1041 C C . GLY A 1 137 ? 13.982 4.875 -18.830 1.00 76.69 137 GLY A C 1
ATOM 1042 O O . GLY A 1 137 ? 13.472 4.389 -19.846 1.00 76.69 137 GLY A O 1
ATOM 1043 N N . VAL A 1 138 ? 13.247 5.226 -17.780 1.00 73.94 138 VAL A N 1
ATOM 1044 C CA . VAL A 1 138 ? 11.783 5.161 -17.733 1.00 73.94 138 VAL A CA 1
ATOM 1045 C C . VAL A 1 138 ? 11.189 6.561 -17.791 1.00 73.94 138 VAL A C 1
ATOM 1047 O O . VAL A 1 138 ? 11.784 7.504 -17.280 1.00 73.94 138 VAL A O 1
ATOM 1050 N N . ASP A 1 139 ? 9.994 6.677 -18.367 1.00 74.81 139 ASP A N 1
ATOM 1051 C CA . ASP A 1 139 ? 9.251 7.942 -18.411 1.00 74.81 139 ASP A CA 1
ATOM 1052 C C . ASP A 1 139 ? 8.820 8.383 -17.004 1.00 74.81 139 ASP A C 1
ATOM 1054 O O . ASP A 1 139 ? 8.780 9.568 -16.684 1.00 74.81 139 ASP A O 1
ATOM 1058 N N . PHE A 1 140 ? 8.533 7.400 -16.142 1.00 77.31 140 PHE A N 1
ATOM 1059 C CA . PHE A 1 140 ? 8.121 7.600 -14.760 1.00 77.31 140 PHE A CA 1
ATOM 1060 C C . PHE A 1 140 ? 8.768 6.555 -13.852 1.00 77.31 140 PHE A C 1
ATOM 1062 O O . PHE A 1 140 ? 8.763 5.363 -14.163 1.00 77.31 140 PHE A O 1
ATOM 1069 N N . SER A 1 141 ? 9.258 6.990 -12.692 1.00 78.56 141 SER A N 1
ATOM 1070 C CA . SER A 1 141 ? 9.678 6.112 -11.597 1.00 78.56 141 SER A CA 1
ATOM 1071 C C . SER A 1 141 ? 8.962 6.507 -10.313 1.00 78.56 141 SER A C 1
ATOM 1073 O O . SER A 1 141 ? 8.912 7.690 -9.981 1.00 78.56 141 SER A O 1
ATOM 1075 N N . ILE A 1 142 ? 8.430 5.527 -9.581 1.00 79.50 142 ILE A N 1
ATOM 1076 C CA . ILE A 1 142 ? 7.758 5.743 -8.296 1.00 79.50 142 ILE A CA 1
ATOM 1077 C C . ILE A 1 142 ? 8.514 4.950 -7.228 1.00 79.50 142 ILE A C 1
ATOM 1079 O O . ILE A 1 142 ? 8.605 3.728 -7.299 1.00 79.50 142 ILE A O 1
ATOM 1083 N N . GLU A 1 143 ? 9.071 5.658 -6.248 1.00 80.88 143 GLU A N 1
ATOM 1084 C CA . GLU A 1 143 ? 9.764 5.072 -5.100 1.00 80.88 143 GLU A CA 1
ATOM 1085 C C . GLU A 1 143 ? 8.748 4.828 -3.975 1.00 80.88 143 GLU A C 1
ATOM 1087 O O . GLU A 1 143 ? 7.988 5.728 -3.612 1.00 80.88 143 GLU A O 1
ATOM 1092 N N . CYS A 1 144 ? 8.689 3.597 -3.462 1.00 81.44 144 CYS A N 1
ATOM 1093 C CA . CYS A 1 144 ? 7.710 3.183 -2.446 1.00 81.44 144 CYS A CA 1
ATOM 1094 C C . CYS A 1 144 ? 8.333 2.387 -1.286 1.00 81.44 144 CYS A C 1
ATOM 1096 O O . CYS A 1 144 ? 7.603 1.760 -0.521 1.00 81.44 144 CYS A O 1
ATOM 1098 N N . VAL A 1 145 ? 9.663 2.370 -1.157 1.00 79.88 145 VAL A N 1
ATOM 1099 C CA . VAL A 1 145 ? 10.388 1.698 -0.065 1.00 79.88 145 VAL A CA 1
ATOM 1100 C C . VAL A 1 145 ? 10.683 2.680 1.068 1.00 79.88 145 VAL A C 1
ATOM 1102 O O . VAL A 1 145 ? 10.732 2.271 2.226 1.00 79.88 145 VAL A O 1
ATOM 1105 N N . GLY A 1 146 ? 10.871 3.970 0.769 1.00 72.69 146 GLY A N 1
ATOM 1106 C CA . GLY A 1 146 ? 11.213 4.966 1.785 1.00 72.69 146 GLY A CA 1
ATOM 1107 C C . GLY A 1 146 ? 12.698 4.961 2.162 1.00 72.69 146 GLY A C 1
ATOM 1108 O O . GLY A 1 146 ? 13.069 5.477 3.215 1.00 72.69 146 GLY A O 1
ATOM 1109 N N . ASN A 1 147 ? 13.561 4.363 1.334 1.00 72.50 147 ASN A N 1
ATOM 1110 C CA . ASN A 1 147 ? 14.994 4.258 1.598 1.00 72.50 147 ASN A CA 1
ATOM 1111 C C . ASN A 1 147 ? 15.770 5.362 0.867 1.00 72.50 147 ASN A C 1
ATOM 1113 O O . ASN A 1 147 ? 15.727 5.437 -0.357 1.00 72.50 147 ASN A O 1
ATOM 1117 N N . VAL A 1 148 ? 16.548 6.167 1.599 1.00 67.75 148 VAL A N 1
ATOM 1118 C CA . VAL A 1 148 ? 17.330 7.284 1.027 1.00 67.75 148 VAL A CA 1
ATOM 1119 C C . VAL A 1 148 ? 18.339 6.850 -0.042 1.00 67.75 148 VAL A C 1
ATOM 1121 O O . VAL A 1 148 ? 18.574 7.576 -1.003 1.00 67.75 148 VAL A O 1
ATOM 1124 N N . GLY A 1 149 ? 18.906 5.648 0.084 1.00 70.00 149 GLY A N 1
ATOM 1125 C CA . GLY A 1 149 ? 19.810 5.084 -0.915 1.00 70.00 149 GLY A CA 1
ATOM 1126 C C . GLY A 1 149 ? 19.084 4.671 -2.194 1.00 70.00 149 GLY A C 1
ATOM 1127 O O . GLY A 1 149 ? 19.640 4.815 -3.276 1.00 70.00 149 GLY A O 1
ATOM 1128 N N . VAL A 1 150 ? 17.840 4.195 -2.092 1.00 71.62 150 VAL A N 1
ATOM 1129 C CA . VAL A 1 150 ? 16.986 3.913 -3.259 1.00 71.62 150 VAL A CA 1
ATOM 1130 C C . VAL A 1 150 ? 16.501 5.218 -3.884 1.00 71.62 150 VAL A C 1
ATOM 1132 O O . VAL A 1 150 ? 16.592 5.372 -5.094 1.00 71.62 150 VAL A O 1
ATOM 1135 N N . MET A 1 151 ? 16.093 6.190 -3.069 1.00 66.62 151 MET A N 1
ATOM 1136 C CA . MET A 1 151 ? 15.709 7.539 -3.498 1.00 66.62 151 MET A CA 1
ATOM 1137 C C . MET A 1 151 ? 16.812 8.270 -4.260 1.00 66.62 151 MET A C 1
ATOM 1139 O O . MET A 1 151 ? 16.510 8.951 -5.221 1.00 66.62 151 MET A O 1
ATOM 1143 N N . GLY A 1 152 ? 18.084 8.117 -3.880 1.00 59.62 152 GLY A N 1
ATOM 1144 C CA . GLY A 1 152 ? 19.200 8.695 -4.640 1.00 59.62 152 GLY A CA 1
ATOM 1145 C C . GLY A 1 152 ? 19.517 7.962 -5.952 1.00 59.62 152 GLY A C 1
ATOM 1146 O O . GLY A 1 152 ? 20.223 8.507 -6.793 1.00 59.62 152 GLY A O 1
ATOM 1147 N N . ARG A 1 153 ? 19.025 6.726 -6.123 1.00 62.44 153 ARG A N 1
ATOM 1148 C CA . ARG A 1 153 ? 19.245 5.872 -7.310 1.00 62.44 153 ARG A CA 1
ATOM 1149 C C . ARG A 1 153 ? 18.076 5.911 -8.284 1.00 62.44 153 ARG A C 1
ATOM 1151 O O . ARG A 1 153 ? 18.269 5.787 -9.486 1.00 62.44 153 ARG A O 1
ATOM 1158 N N . CYS A 1 154 ? 16.863 6.108 -7.784 1.00 54.97 154 CYS A N 1
ATOM 1159 C CA . CYS A 1 154 ? 15.816 6.735 -8.564 1.00 54.97 154 CYS A CA 1
ATOM 1160 C C . CYS A 1 154 ? 16.283 8.176 -8.745 1.00 54.97 154 CYS A C 1
ATOM 1162 O O . CYS A 1 154 ? 16.070 8.968 -7.846 1.00 54.97 154 CYS A O 1
ATOM 1164 N N . GLU A 1 155 ? 16.962 8.527 -9.836 1.00 52.00 155 GLU A N 1
ATOM 1165 C CA . GLU A 1 155 ? 17.551 9.864 -10.087 1.00 52.00 155 GLU A CA 1
ATOM 1166 C C . GLU A 1 155 ? 16.504 11.023 -10.150 1.00 52.00 155 GLU A C 1
ATOM 1168 O O . GLU A 1 155 ? 16.685 12.020 -10.841 1.00 52.00 155 GLU A O 1
ATOM 1173 N N . SER A 1 156 ? 15.371 10.891 -9.450 1.00 42.34 156 SER A N 1
ATOM 1174 C CA . SER A 1 156 ? 14.245 11.807 -9.309 1.00 42.34 156 SER A CA 1
ATOM 1175 C C . SER A 1 156 ? 13.313 11.470 -8.112 1.00 42.34 156 SER A C 1
ATOM 1177 O O . SER A 1 156 ? 12.096 11.491 -8.278 1.00 42.34 156 SER A O 1
ATOM 1179 N N . MET A 1 157 ? 13.801 11.209 -6.883 1.00 38.81 157 MET A N 1
ATOM 1180 C CA . MET A 1 157 ? 12.918 11.297 -5.691 1.00 38.81 157 MET A CA 1
ATOM 1181 C C . MET A 1 157 ? 13.615 11.733 -4.388 1.00 38.81 157 MET A C 1
ATOM 1183 O O . MET A 1 157 ? 14.525 11.062 -3.926 1.00 38.81 157 MET A O 1
ATOM 1187 N N . TYR A 1 158 ? 13.120 12.791 -3.728 1.00 37.56 158 TYR A N 1
ATOM 1188 C CA . TYR A 1 158 ? 13.360 13.065 -2.302 1.00 37.56 158 TYR A CA 1
ATOM 1189 C C . TYR A 1 158 ? 12.026 12.984 -1.548 1.00 37.56 158 TYR A C 1
ATOM 1191 O O . TYR A 1 158 ? 11.036 13.592 -1.946 1.00 37.56 158 TYR A O 1
ATOM 1199 N N . SER A 1 159 ? 12.004 12.209 -0.462 1.00 32.81 159 SER A N 1
ATOM 1200 C CA . SER A 1 159 ? 10.879 12.063 0.471 1.00 32.81 159 SER A CA 1
ATOM 1201 C C . SER A 1 159 ? 10.326 13.407 0.959 1.00 32.81 159 SER A C 1
ATOM 1203 O O . SER A 1 159 ? 11.059 14.388 1.085 1.00 32.81 159 SER A O 1
ATOM 1205 N N . CYS A 1 160 ? 9.044 13.413 1.338 1.00 33.38 160 CYS A N 1
ATOM 1206 C CA . CYS A 1 160 ? 8.233 14.533 1.829 1.00 33.38 160 CYS A CA 1
ATOM 1207 C C . CYS A 1 160 ? 8.796 15.332 3.034 1.00 33.38 160 CYS A C 1
ATOM 1209 O O . CYS A 1 160 ? 8.067 16.152 3.590 1.00 33.38 160 CYS A O 1
ATOM 1211 N N . ARG A 1 161 ? 10.038 15.090 3.486 1.00 31.16 161 ARG A N 1
ATOM 1212 C CA . ARG A 1 161 ? 10.700 15.748 4.632 1.00 31.16 161 ARG A CA 1
ATOM 1213 C C . ARG A 1 161 ? 12.242 15.836 4.517 1.00 31.16 161 ARG A C 1
ATOM 1215 O O . ARG A 1 161 ? 12.906 15.914 5.545 1.00 31.16 161 ARG A O 1
ATOM 1222 N N . GLY A 1 162 ? 12.828 15.766 3.316 1.00 34.06 162 GLY A N 1
ATOM 1223 C CA . GLY A 1 162 ? 14.290 15.820 3.112 1.00 34.06 162 GLY A CA 1
ATOM 1224 C C . GLY A 1 162 ? 14.814 17.153 2.555 1.00 34.06 162 GLY A C 1
ATOM 1225 O O . GLY A 1 162 ? 14.082 17.880 1.887 1.00 34.06 162 GLY A O 1
ATOM 1226 N N . THR A 1 163 ? 16.092 17.458 2.806 1.00 35.75 163 THR A N 1
ATOM 1227 C CA . THR A 1 163 ? 16.827 18.569 2.170 1.00 35.75 163 THR A CA 1
ATOM 1228 C C . THR A 1 163 ? 17.062 18.266 0.685 1.00 35.75 163 THR A C 1
ATOM 1230 O O . THR A 1 163 ? 17.502 17.170 0.346 1.00 35.75 163 THR A O 1
ATOM 1233 N N . LEU A 1 164 ? 16.768 19.229 -0.195 1.00 42.19 164 LEU A N 1
ATOM 1234 C CA . LEU A 1 164 ? 16.941 19.113 -1.647 1.00 42.19 164 LEU A CA 1
ATOM 1235 C C . LEU A 1 164 ? 18.426 19.213 -2.031 1.00 42.19 164 LEU A C 1
ATOM 1237 O O . LEU A 1 164 ? 19.046 20.249 -1.791 1.00 42.19 164 LEU A O 1
ATOM 1241 N N . SER A 1 165 ? 18.961 18.183 -2.689 1.00 45.56 165 SER A N 1
ATOM 1242 C CA . SER A 1 165 ? 20.210 18.280 -3.456 1.00 45.56 165 SER A CA 1
ATOM 1243 C C . SER A 1 165 ? 19.870 18.192 -4.944 1.00 45.56 165 SER A C 1
ATOM 1245 O O . SER A 1 165 ? 19.177 17.272 -5.370 1.00 45.56 165 SER A O 1
ATOM 1247 N N . TYR A 1 166 ? 20.308 19.167 -5.738 1.00 49.75 166 TYR A N 1
ATOM 1248 C CA . TYR A 1 166 ? 20.049 19.194 -7.180 1.00 49.75 166 TYR A CA 1
ATOM 1249 C C . TYR A 1 166 ? 20.967 18.196 -7.902 1.00 49.75 166 TYR A C 1
ATOM 1251 O O . TYR A 1 166 ? 22.182 18.244 -7.714 1.00 49.75 166 TYR A O 1
ATOM 1259 N N . SER A 1 167 ? 20.400 17.304 -8.721 1.00 63.28 167 SER A N 1
ATOM 1260 C CA . SER A 1 167 ? 21.158 16.453 -9.647 1.00 63.28 167 SER A CA 1
ATOM 1261 C C . SER A 1 167 ? 21.270 17.116 -11.025 1.00 63.28 167 SER A C 1
ATOM 1263 O O . SER A 1 167 ? 20.404 17.902 -11.416 1.00 63.28 167 SER A O 1
ATOM 1265 N N . GLU A 1 168 ? 22.324 16.786 -11.777 1.00 65.94 168 GLU A N 1
ATOM 1266 C CA . GLU A 1 168 ? 22.538 17.262 -13.155 1.00 65.94 168 GLU A CA 1
ATOM 1267 C C . GLU A 1 168 ? 21.334 16.957 -14.061 1.00 65.94 168 GLU A C 1
ATOM 1269 O O . GLU A 1 168 ? 20.906 17.793 -14.848 1.00 65.94 168 GLU A O 1
ATOM 1274 N N . ASP A 1 169 ? 20.687 15.814 -13.859 1.00 65.75 169 ASP A N 1
ATOM 1275 C CA . ASP A 1 169 ? 19.487 15.417 -14.591 1.00 65.75 169 ASP A CA 1
ATOM 1276 C C . ASP A 1 169 ? 18.284 16.353 -14.411 1.00 65.75 169 ASP A C 1
ATOM 1278 O O . ASP A 1 169 ? 17.505 16.547 -15.347 1.00 65.75 169 ASP A O 1
ATOM 1282 N N . ILE A 1 170 ? 18.109 16.935 -13.219 1.00 69.56 170 ILE A N 1
ATOM 1283 C CA . ILE A 1 170 ? 17.050 17.929 -12.986 1.00 69.56 170 ILE A CA 1
ATOM 1284 C C . ILE A 1 170 ? 17.352 19.192 -13.800 1.00 69.56 170 ILE A C 1
ATOM 1286 O O . ILE A 1 170 ? 16.442 19.786 -14.378 1.00 69.56 170 ILE A O 1
ATOM 1290 N N . LEU A 1 171 ? 18.630 19.573 -13.905 1.00 69.19 171 LEU A N 1
ATOM 1291 C CA . LEU A 1 171 ? 19.062 20.693 -14.749 1.00 69.19 171 LEU A CA 1
ATOM 1292 C C . LEU A 1 171 ? 18.861 20.394 -16.242 1.00 69.19 171 LEU A C 1
ATOM 1294 O O . LEU A 1 171 ? 18.565 21.306 -17.010 1.00 69.19 171 LEU A O 1
ATOM 1298 N N . LEU A 1 172 ? 18.958 19.123 -16.640 1.00 75.38 172 LEU A N 1
ATOM 1299 C CA . LEU A 1 172 ? 18.711 18.645 -18.005 1.00 75.38 172 LEU A CA 1
ATOM 1300 C C . LEU A 1 172 ? 17.224 18.374 -18.311 1.00 75.38 172 LEU A C 1
ATOM 1302 O O . LEU A 1 172 ? 16.898 17.856 -19.378 1.00 75.38 172 LEU A O 1
ATOM 1306 N N . GLY A 1 173 ? 16.309 18.754 -17.412 1.00 71.06 173 GLY A N 1
ATOM 1307 C CA . GLY A 1 173 ? 14.866 18.758 -17.666 1.00 71.06 173 GLY A CA 1
ATOM 1308 C C . GLY A 1 173 ? 14.071 17.623 -17.016 1.00 71.06 173 GLY A C 1
ATOM 1309 O O . GLY A 1 173 ? 12.847 17.585 -17.184 1.00 71.06 173 GLY A O 1
ATOM 1310 N N . LYS A 1 174 ? 14.695 16.724 -16.235 1.00 72.06 174 LYS A N 1
ATOM 1311 C CA . LYS A 1 174 ? 13.931 15.773 -15.405 1.00 72.06 174 LYS A CA 1
ATOM 1312 C C . LYS A 1 174 ? 13.164 16.527 -14.316 1.00 72.06 174 LYS A C 1
ATOM 1314 O O . LYS A 1 174 ? 13.645 17.489 -13.723 1.00 72.06 174 LYS A O 1
ATOM 1319 N N . SER A 1 175 ? 11.950 16.065 -14.025 1.00 73.00 175 SER A N 1
ATOM 1320 C CA . SER A 1 175 ? 11.094 16.650 -12.990 1.00 73.00 175 SER A CA 1
ATOM 1321 C C . SER A 1 175 ? 11.029 15.765 -11.755 1.00 73.00 175 SER A C 1
ATOM 1323 O O . SER A 1 175 ? 10.748 14.574 -11.851 1.00 73.00 175 SER A O 1
ATOM 1325 N N . LEU A 1 176 ? 11.193 16.383 -10.587 1.00 75.19 176 LEU A N 1
ATOM 1326 C CA . LEU A 1 176 ? 10.961 15.764 -9.289 1.00 75.19 176 LEU A CA 1
ATOM 1327 C C . LEU A 1 176 ? 9.616 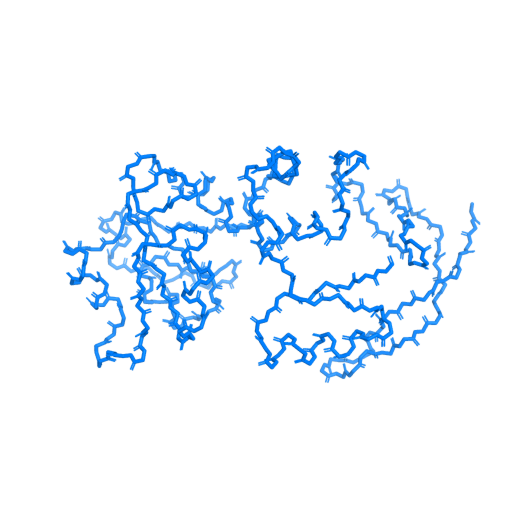16.231 -8.722 1.00 75.19 176 LEU A C 1
ATOM 1329 O O . LEU A 1 176 ? 9.342 17.431 -8.677 1.00 75.19 176 LEU A O 1
ATOM 1333 N N . LYS A 1 177 ? 8.783 15.295 -8.255 1.00 75.56 177 LYS A N 1
ATOM 1334 C CA . LYS A 1 177 ? 7.488 15.609 -7.642 1.00 75.56 177 LYS A CA 1
ATOM 1335 C C . LYS A 1 177 ? 7.265 14.794 -6.375 1.00 75.56 177 LYS A C 1
ATOM 1337 O O . LYS A 1 177 ? 7.498 13.593 -6.357 1.00 75.56 177 LYS A O 1
ATOM 1342 N N . CYS A 1 178 ? 6.714 15.439 -5.352 1.00 73.81 178 CYS A N 1
ATOM 1343 C CA . CYS A 1 178 ? 6.261 14.767 -4.138 1.00 73.81 178 CYS A CA 1
ATOM 1344 C C . CYS A 1 178 ? 4.751 14.511 -4.203 1.00 73.81 178 CYS A C 1
ATOM 1346 O O . CYS A 1 178 ? 3.995 15.327 -4.738 1.00 73.81 178 CYS A O 1
ATOM 1348 N N . SER A 1 179 ? 4.300 13.402 -3.615 1.00 74.88 179 SER A N 1
ATOM 1349 C CA . SER A 1 179 ? 2.878 13.111 -3.433 1.00 74.88 179 SER A CA 1
ATOM 1350 C C . SER A 1 179 ? 2.591 12.797 -1.973 1.00 74.88 179 SER A C 1
ATOM 1352 O O . SER A 1 179 ? 3.234 11.942 -1.371 1.00 74.88 179 SER A O 1
ATOM 1354 N N . TYR A 1 180 ? 1.613 13.497 -1.404 1.00 77.25 180 TYR A N 1
ATOM 1355 C CA . TYR A 1 180 ? 1.088 13.207 -0.077 1.00 77.25 180 TYR A CA 1
ATOM 1356 C C . TYR A 1 180 ? -0.343 12.704 -0.229 1.00 77.25 180 TYR A C 1
ATOM 1358 O O . TYR A 1 180 ? -1.193 13.395 -0.799 1.00 77.25 180 TYR A O 1
ATOM 1366 N N . PHE A 1 181 ? -0.597 11.484 0.250 1.00 79.06 181 PHE A N 1
ATOM 1367 C CA . PHE A 1 181 ? -1.908 10.829 0.197 1.00 79.06 181 PHE A CA 1
ATOM 1368 C C . PHE A 1 181 ? -2.476 10.586 -1.213 1.00 79.06 181 PHE A C 1
ATOM 1370 O O . PHE A 1 181 ? -3.648 10.252 -1.367 1.00 79.06 181 PHE A O 1
ATOM 1377 N N . GLY A 1 182 ? -1.682 10.817 -2.265 1.00 71.00 182 GLY A N 1
ATOM 1378 C CA . GLY A 1 182 ? -2.151 10.729 -3.647 1.00 71.00 182 GLY A CA 1
ATOM 1379 C C . GLY A 1 182 ? -3.193 11.792 -4.035 1.00 71.00 182 GLY A C 1
ATOM 1380 O O . GLY A 1 182 ? -3.755 11.724 -5.127 1.00 71.00 182 GLY A O 1
ATOM 1381 N N . GLY A 1 183 ? -3.471 12.780 -3.176 1.00 77.31 183 GLY A N 1
ATOM 1382 C CA . GLY A 1 183 ? -4.541 13.769 -3.359 1.00 77.31 183 GLY A CA 1
ATOM 1383 C C . GLY A 1 183 ? -5.915 13.330 -2.818 1.00 77.31 183 GLY A C 1
ATOM 1384 O O . GLY A 1 183 ? -6.045 12.375 -2.058 1.00 77.31 183 GLY A O 1
ATOM 1385 N N . LYS A 1 184 ? -6.987 14.053 -3.182 1.00 75.44 184 LYS A N 1
ATOM 1386 C CA . LYS A 1 184 ? -8.363 13.800 -2.694 1.00 75.44 184 LYS A CA 1
ATOM 1387 C C . LYS A 1 184 ? -9.070 12.688 -3.489 1.00 75.44 184 LYS A C 1
ATOM 1389 O O . LYS A 1 184 ? -10.061 12.949 -4.164 1.00 75.44 184 LYS A O 1
ATOM 1394 N N . VAL A 1 185 ? -8.558 11.456 -3.426 1.00 82.19 185 VAL A N 1
ATOM 1395 C CA . VAL A 1 185 ? -9.015 10.339 -4.288 1.00 82.19 185 VAL A CA 1
ATOM 1396 C C . VAL A 1 185 ? -9.952 9.326 -3.620 1.00 82.19 185 VAL A C 1
ATOM 1398 O O . VAL A 1 185 ? -10.601 8.556 -4.323 1.00 82.19 185 VAL A O 1
ATOM 1401 N N . VAL A 1 186 ? -10.066 9.324 -2.287 1.00 88.62 186 VAL A N 1
ATOM 1402 C CA . VAL A 1 186 ? -10.718 8.227 -1.538 1.00 88.62 186 VAL A CA 1
ATOM 1403 C C . VAL A 1 186 ? -12.160 7.933 -1.984 1.00 88.62 186 VAL A C 1
ATOM 1405 O O . VAL A 1 186 ? -12.436 6.768 -2.265 1.00 88.62 186 VAL A O 1
ATOM 1408 N N . PRO A 1 187 ? -13.077 8.914 -2.141 1.00 89.56 187 PRO A N 1
ATOM 1409 C CA . PRO A 1 187 ? -14.451 8.608 -2.557 1.00 89.56 187 PRO A CA 1
ATOM 1410 C C . PRO A 1 187 ? -14.535 7.933 -3.927 1.00 89.56 187 PRO A C 1
ATOM 1412 O O . PRO A 1 187 ? -15.323 7.008 -4.109 1.00 89.56 187 PRO A O 1
ATOM 1415 N N . LYS A 1 188 ? -13.690 8.360 -4.875 1.00 87.88 188 LYS A N 1
ATOM 1416 C CA . LYS A 1 188 ? -13.604 7.746 -6.202 1.00 87.88 188 LYS A CA 1
ATOM 1417 C C . LYS A 1 188 ? -13.086 6.313 -6.100 1.00 87.88 188 LYS A C 1
ATOM 1419 O O . LYS A 1 188 ? -13.675 5.422 -6.693 1.00 87.88 188 LYS A O 1
ATOM 1424 N N . LEU A 1 189 ? -12.031 6.079 -5.319 1.00 90.00 189 LEU A N 1
ATOM 1425 C CA . LEU A 1 189 ? -11.467 4.736 -5.155 1.00 90.00 189 LEU A CA 1
ATOM 1426 C C . LEU A 1 189 ? -12.447 3.766 -4.495 1.00 90.00 189 LEU A C 1
ATOM 1428 O O . LEU A 1 189 ? -12.487 2.600 -4.872 1.00 90.00 189 LEU A O 1
ATOM 1432 N N . VAL A 1 190 ? -13.277 4.245 -3.563 1.00 92.44 190 VAL A N 1
ATOM 1433 C CA . VAL A 1 190 ? -14.374 3.434 -3.020 1.00 92.44 190 VAL A CA 1
ATOM 1434 C C . VAL A 1 190 ? -15.358 3.063 -4.128 1.00 92.44 190 VAL A C 1
ATOM 1436 O O . VAL A 1 190 ? -15.730 1.903 -4.229 1.00 92.44 190 VAL A O 1
ATOM 1439 N N . GLN A 1 191 ? -15.761 4.003 -4.985 1.00 90.44 191 GLN A N 1
ATOM 1440 C CA . GLN A 1 191 ? -16.653 3.702 -6.114 1.00 90.44 191 GLN A CA 1
ATOM 1441 C C . GLN A 1 191 ? -16.018 2.727 -7.118 1.00 90.44 191 GLN A C 1
ATOM 1443 O O . GLN A 1 191 ? -16.686 1.811 -7.597 1.00 90.44 191 GLN A O 1
ATOM 1448 N N . ASP A 1 192 ? -14.731 2.891 -7.421 1.00 89.56 192 ASP A N 1
ATOM 1449 C CA . ASP A 1 192 ? -13.997 1.987 -8.309 1.00 89.56 192 ASP A CA 1
ATOM 1450 C C . ASP A 1 192 ? -13.919 0.574 -7.715 1.00 89.56 192 ASP A C 1
ATOM 1452 O O . ASP A 1 192 ? -14.136 -0.400 -8.431 1.00 89.56 192 ASP A O 1
ATOM 1456 N N . TYR A 1 193 ? -13.699 0.450 -6.405 1.00 91.06 193 TYR A N 1
ATOM 1457 C CA . TYR A 1 193 ? -13.754 -0.838 -5.716 1.00 91.06 193 TYR A CA 1
ATOM 1458 C C . TYR A 1 193 ? -15.154 -1.457 -5.754 1.00 91.06 193 TYR A C 1
ATOM 1460 O O . TYR A 1 193 ? -15.311 -2.590 -6.198 1.00 91.06 193 TYR A O 1
ATOM 1468 N N . MET A 1 194 ? -16.187 -0.693 -5.388 1.00 92.00 194 MET A N 1
ATOM 1469 C CA . MET A 1 194 ? -17.577 -1.170 -5.395 1.00 92.00 194 MET A CA 1
ATOM 1470 C C . MET A 1 194 ? -18.068 -1.570 -6.796 1.00 92.00 194 MET A C 1
ATOM 1472 O O . MET A 1 194 ? -18.997 -2.361 -6.915 1.00 92.00 194 MET A O 1
ATOM 1476 N N . SER A 1 195 ? -17.456 -1.035 -7.857 1.00 90.44 195 SER A N 1
ATOM 1477 C CA . SER A 1 195 ? -17.744 -1.405 -9.250 1.00 90.44 195 SER A CA 1
ATOM 1478 C C . SER A 1 195 ? -16.827 -2.501 -9.809 1.00 90.44 195 SER A C 1
ATOM 1480 O O . SER A 1 195 ? -16.898 -2.794 -11.002 1.00 90.44 195 SER A O 1
ATOM 1482 N N . GLY A 1 196 ? -15.966 -3.102 -8.981 1.00 86.19 196 GLY A N 1
ATOM 1483 C CA . GLY A 1 196 ? -15.059 -4.187 -9.371 1.00 86.19 196 GLY A CA 1
ATOM 1484 C C . GLY A 1 196 ? -13.851 -3.749 -10.206 1.00 86.19 196 GLY A C 1
ATOM 1485 O O . GLY A 1 196 ? -13.153 -4.592 -10.759 1.00 86.19 196 GLY A O 1
ATOM 1486 N N . LYS A 1 197 ? -13.585 -2.442 -10.321 1.00 86.25 197 LYS A N 1
ATOM 1487 C CA . LYS A 1 197 ? -12.465 -1.891 -11.108 1.00 86.25 197 LYS A CA 1
ATOM 1488 C C . LYS A 1 197 ? -11.150 -1.830 -10.338 1.00 86.25 197 LYS A C 1
ATOM 1490 O O . LYS A 1 197 ? -10.098 -1.663 -10.947 1.00 86.25 197 LYS A O 1
ATOM 1495 N N . LEU A 1 198 ? -11.208 -1.906 -9.011 1.00 86.50 198 LEU A N 1
ATOM 1496 C CA . LEU A 1 198 ? -10.038 -1.863 -8.142 1.00 86.50 198 LEU A CA 1
ATOM 1497 C C . LEU A 1 198 ? -9.866 -3.211 -7.443 1.00 86.50 198 LEU A C 1
ATOM 1499 O O . LEU A 1 198 ? -10.756 -3.645 -6.718 1.00 86.50 198 LEU A O 1
ATOM 1503 N N . LEU A 1 199 ? -8.699 -3.832 -7.616 1.00 86.69 199 LEU A N 1
ATOM 1504 C CA . LEU A 1 199 ? -8.333 -5.111 -6.998 1.00 86.69 199 LEU A CA 1
ATOM 1505 C C . LEU A 1 199 ? -7.949 -4.927 -5.521 1.00 86.69 199 LEU A C 1
ATOM 1507 O O . LEU A 1 199 ? -6.804 -5.130 -5.130 1.00 86.69 199 LEU A O 1
ATOM 1511 N N . LEU A 1 200 ? -8.891 -4.459 -4.699 1.00 87.88 200 LEU A N 1
ATOM 1512 C CA . LEU A 1 200 ? -8.623 -4.168 -3.290 1.00 87.88 200 LEU A CA 1
ATOM 1513 C C . LEU A 1 200 ? -8.549 -5.435 -2.426 1.00 87.88 200 LEU A C 1
ATOM 1515 O O . LEU A 1 200 ? -7.858 -5.431 -1.415 1.00 87.88 200 LEU A O 1
ATOM 1519 N N . ASP A 1 201 ? -9.242 -6.506 -2.820 1.00 87.38 201 ASP A N 1
ATOM 1520 C CA . ASP A 1 201 ? -9.294 -7.769 -2.068 1.00 87.38 201 ASP A CA 1
ATOM 1521 C C . ASP A 1 201 ? -7.969 -8.540 -2.072 1.00 87.38 201 ASP A C 1
ATOM 1523 O O . ASP A 1 201 ? -7.712 -9.325 -1.164 1.00 87.38 201 ASP A O 1
ATOM 1527 N N . GLU A 1 202 ? -7.107 -8.257 -3.049 1.00 84.50 202 GLU A N 1
ATOM 1528 C CA . GLU A 1 202 ? -5.732 -8.759 -3.117 1.00 84.50 202 GLU A CA 1
ATOM 1529 C C . GLU A 1 202 ? -4.825 -8.113 -2.048 1.00 84.50 202 GLU A C 1
ATOM 1531 O O . GLU A 1 202 ? -3.699 -8.557 -1.809 1.00 84.50 202 GLU A O 1
ATOM 1536 N N . PHE A 1 203 ? -5.303 -7.051 -1.387 1.00 77.88 203 PHE A N 1
ATOM 1537 C CA . PHE A 1 203 ? -4.640 -6.428 -0.248 1.00 77.88 203 PHE A CA 1
ATOM 1538 C C . PHE A 1 203 ? -5.241 -6.919 1.080 1.00 77.88 203 PHE A C 1
ATOM 1540 O O . PHE A 1 203 ? -6.452 -7.052 1.238 1.00 77.88 203 PHE A O 1
ATOM 1547 N N . GLY A 1 204 ? -4.381 -7.092 2.089 1.00 71.38 204 GLY A N 1
ATOM 1548 C CA . GLY A 1 204 ? -4.780 -7.533 3.429 1.00 71.38 204 GLY A CA 1
ATOM 1549 C C . GLY A 1 204 ? -4.715 -9.051 3.573 1.00 71.38 204 GLY A C 1
ATOM 1550 O O . GLY A 1 204 ? -5.655 -9.763 3.236 1.00 71.38 204 GLY A O 1
ATOM 1551 N N . THR A 1 205 ? -3.603 -9.548 4.112 1.00 73.00 205 THR A N 1
ATOM 1552 C CA . THR A 1 205 ? -3.331 -10.993 4.199 1.00 73.00 205 THR A CA 1
ATOM 1553 C C . THR A 1 205 ? -3.838 -11.630 5.488 1.00 73.00 205 THR A C 1
ATOM 1555 O O . THR A 1 205 ? -4.041 -12.837 5.540 1.00 73.00 205 THR A O 1
ATOM 1558 N N . HIS A 1 206 ? -4.079 -10.822 6.521 1.00 83.19 206 HIS A N 1
ATOM 1559 C CA . HIS A 1 206 ? -4.480 -11.286 7.844 1.00 83.19 206 HIS A CA 1
ATOM 1560 C C . HIS A 1 206 ? -5.630 -10.448 8.385 1.00 83.19 206 HIS A C 1
ATOM 1562 O O . HIS A 1 206 ? -5.684 -9.238 8.161 1.00 83.19 206 HIS A O 1
ATOM 1568 N N . ARG A 1 207 ? -6.521 -11.096 9.139 1.00 85.19 207 ARG A N 1
ATOM 1569 C CA . ARG A 1 207 ? -7.580 -10.458 9.923 1.00 85.19 207 ARG A CA 1
ATOM 1570 C C . ARG A 1 207 ? -7.365 -10.824 11.385 1.00 85.19 207 ARG A C 1
ATOM 1572 O O . ARG A 1 207 ? -7.420 -12.002 11.726 1.00 85.19 207 ARG A O 1
ATOM 1579 N N . LEU A 1 208 ? -7.118 -9.829 12.223 1.00 89.00 208 LEU A N 1
ATOM 1580 C CA . LEU A 1 208 ? -6.844 -10.002 13.651 1.00 89.00 208 LEU A CA 1
ATOM 1581 C C . LEU A 1 208 ? -7.776 -9.125 14.475 1.00 89.00 208 LEU A C 1
ATOM 1583 O O . LEU A 1 208 ? -8.236 -8.096 13.993 1.00 89.00 208 LEU A O 1
ATOM 1587 N N . THR A 1 209 ? -8.050 -9.504 15.717 1.00 89.69 209 THR A N 1
ATOM 1588 C CA . THR A 1 209 ? -8.834 -8.660 16.631 1.00 89.69 209 THR A CA 1
ATOM 1589 C C . THR A 1 209 ? -7.959 -7.600 17.299 1.00 89.69 209 THR A C 1
ATOM 1591 O O . THR A 1 209 ? -6.740 -7.753 17.348 1.00 89.69 209 THR A O 1
ATOM 1594 N N . LEU A 1 210 ? -8.560 -6.577 17.918 1.00 88.69 210 LEU A N 1
ATOM 1595 C CA . LEU A 1 210 ? -7.817 -5.592 18.722 1.00 88.69 210 LEU A CA 1
ATOM 1596 C C . LEU A 1 210 ? -6.935 -6.245 19.805 1.00 88.69 210 LEU A C 1
ATOM 1598 O O . LEU A 1 210 ? -5.810 -5.811 20.020 1.00 88.69 210 LEU A O 1
ATOM 1602 N N . ASP A 1 211 ? -7.393 -7.336 20.426 1.00 90.81 211 ASP A N 1
ATOM 1603 C CA . ASP A 1 211 ? -6.603 -8.098 21.411 1.00 90.81 211 ASP A CA 1
ATOM 1604 C C . ASP A 1 211 ? -5.295 -8.672 20.859 1.00 90.81 211 ASP A C 1
ATOM 1606 O O . ASP A 1 211 ? -4.357 -8.945 21.603 1.00 90.81 211 ASP A O 1
ATOM 1610 N N . GLN A 1 212 ? -5.221 -8.835 19.543 1.00 92.94 212 GLN A N 1
ATOM 1611 C CA . GLN A 1 212 ? -4.074 -9.384 18.833 1.00 92.94 212 GLN A CA 1
ATOM 1612 C C . GLN A 1 212 ? -3.214 -8.275 18.215 1.00 92.94 212 GLN A C 1
ATOM 1614 O O . GLN A 1 212 ? -2.408 -8.548 17.329 1.00 92.94 212 GLN A O 1
ATOM 1619 N N . VAL A 1 213 ? -3.355 -7.018 18.653 1.00 92.06 213 VAL A N 1
ATOM 1620 C CA . VAL A 1 213 ? -2.625 -5.886 18.061 1.00 92.06 213 VAL A CA 1
ATOM 1621 C C . VAL A 1 213 ? -1.106 -6.084 18.091 1.00 92.06 213 VAL A C 1
ATOM 1623 O O . VAL A 1 213 ? -0.444 -5.799 17.101 1.00 92.06 213 VAL A O 1
ATOM 1626 N N . ASN A 1 214 ? -0.543 -6.645 19.165 1.00 93.06 214 ASN A N 1
ATOM 1627 C CA . ASN A 1 214 ? 0.899 -6.907 19.232 1.00 93.06 214 ASN A CA 1
ATOM 1628 C C . ASN A 1 214 ? 1.324 -7.992 18.229 1.00 93.06 214 ASN A C 1
ATOM 1630 O O . ASN A 1 214 ? 2.294 -7.799 17.505 1.00 93.06 214 ASN A O 1
ATOM 1634 N N . GLN A 1 215 ? 0.528 -9.059 18.081 1.00 92.12 215 GLN A N 1
ATOM 1635 C CA . GLN A 1 215 ? 0.733 -10.060 17.027 1.00 92.12 215 GLN A CA 1
ATOM 1636 C C . GLN A 1 215 ? 0.657 -9.423 15.628 1.00 92.12 215 GLN A C 1
ATOM 1638 O O . GLN A 1 215 ? 1.404 -9.808 14.731 1.00 92.12 215 GLN A O 1
ATOM 1643 N N . ALA A 1 216 ? -0.218 -8.430 15.427 1.00 89.94 216 ALA A N 1
ATOM 1644 C CA . ALA A 1 216 ? -0.292 -7.684 14.174 1.00 89.94 216 ALA A CA 1
ATOM 1645 C C . ALA A 1 216 ? 1.018 -6.939 13.874 1.00 89.94 216 ALA A C 1
ATOM 1647 O O . ALA A 1 216 ? 1.482 -6.967 12.735 1.00 89.94 216 ALA A O 1
ATOM 1648 N N . PHE A 1 217 ? 1.630 -6.303 14.880 1.00 88.50 217 PHE A N 1
ATOM 1649 C CA . PHE A 1 217 ? 2.942 -5.663 14.736 1.00 88.50 217 PHE A CA 1
ATOM 1650 C C . PHE A 1 217 ? 4.044 -6.671 14.421 1.00 88.50 217 PHE A C 1
ATOM 1652 O O . PHE A 1 217 ? 4.822 -6.428 13.497 1.00 88.50 217 PHE A O 1
ATOM 1659 N N . ASP A 1 218 ? 4.064 -7.814 15.106 1.00 89.38 218 ASP A N 1
ATOM 1660 C CA . ASP A 1 218 ? 5.035 -8.874 14.835 1.00 89.38 218 ASP A CA 1
ATOM 1661 C C . ASP A 1 218 ? 4.940 -9.348 13.380 1.00 89.38 218 ASP A C 1
ATOM 1663 O O . ASP A 1 218 ? 5.948 -9.369 12.678 1.00 89.38 218 ASP A O 1
ATOM 1667 N N . LEU A 1 219 ? 3.729 -9.625 12.886 1.00 85.81 219 LEU A N 1
ATOM 1668 C CA . LEU A 1 219 ? 3.487 -10.022 11.492 1.00 85.81 219 LEU A CA 1
ATOM 1669 C C . LEU A 1 219 ? 3.876 -8.930 10.485 1.00 85.81 219 LEU A C 1
ATOM 1671 O O . LEU A 1 219 ? 4.418 -9.232 9.420 1.00 85.81 219 LEU A O 1
ATOM 1675 N N . MET A 1 220 ? 3.641 -7.651 10.799 1.00 82.75 220 MET A N 1
ATOM 1676 C CA . MET A 1 220 ? 4.082 -6.546 9.937 1.00 82.75 220 MET A CA 1
ATOM 1677 C C . MET A 1 220 ? 5.611 -6.491 9.816 1.00 82.75 220 MET A C 1
ATOM 1679 O O . MET A 1 220 ? 6.128 -6.213 8.730 1.00 82.75 220 MET A O 1
ATOM 1683 N N . ILE A 1 221 ? 6.329 -6.776 10.905 1.00 81.25 221 ILE A N 1
ATOM 1684 C CA . ILE A 1 221 ? 7.796 -6.777 10.944 1.00 81.25 221 ILE A CA 1
ATOM 1685 C C . ILE A 1 221 ? 8.361 -8.010 10.230 1.00 81.25 221 ILE A C 1
ATOM 1687 O O . ILE A 1 221 ? 9.288 -7.884 9.423 1.00 81.25 221 ILE A O 1
ATOM 1691 N N . THR A 1 222 ? 7.821 -9.195 10.514 1.00 76.25 222 THR A N 1
ATOM 1692 C CA . THR A 1 222 ? 8.383 -10.471 10.051 1.00 76.25 222 THR A CA 1
ATOM 1693 C C . THR A 1 222 ? 7.937 -10.833 8.639 1.00 76.25 222 THR A C 1
ATOM 1695 O O . THR A 1 222 ? 8.767 -11.242 7.826 1.00 76.25 222 THR A O 1
ATOM 1698 N N . GLU A 1 223 ? 6.659 -10.639 8.305 1.00 63.38 223 GLU A N 1
ATOM 1699 C CA . GLU A 1 223 ? 6.079 -11.150 7.059 1.00 63.38 223 GLU A CA 1
ATOM 1700 C C . GLU A 1 223 ? 5.932 -10.085 5.959 1.00 63.38 223 GLU A C 1
ATOM 1702 O O . GLU A 1 223 ? 5.707 -10.423 4.797 1.00 63.38 223 GLU A O 1
ATOM 1707 N N . LYS A 1 224 ? 6.130 -8.792 6.263 1.00 62.03 224 LYS A N 1
ATOM 1708 C CA . LYS A 1 224 ? 6.066 -7.679 5.286 1.00 62.03 224 LYS A CA 1
ATOM 1709 C C . LYS A 1 224 ? 4.760 -7.665 4.472 1.00 62.03 224 LYS A C 1
ATOM 1711 O O . LYS A 1 224 ? 4.782 -7.502 3.242 1.00 62.03 224 LYS A O 1
ATOM 1716 N N . TRP A 1 225 ? 3.623 -7.851 5.138 1.00 57.34 225 TRP A N 1
ATOM 1717 C CA . TRP A 1 225 ? 2.289 -7.762 4.537 1.00 57.34 225 TRP A CA 1
ATOM 1718 C C . TRP A 1 225 ? 1.377 -6.802 5.304 1.00 57.34 225 TRP A C 1
ATOM 1720 O O . TRP A 1 225 ? 1.643 -6.433 6.444 1.00 57.34 225 TRP A O 1
ATOM 1730 N N . SER A 1 226 ? 0.283 -6.394 4.659 1.00 57.12 226 SER A N 1
ATOM 1731 C CA . SER A 1 226 ? -0.766 -5.589 5.282 1.00 57.12 226 SER A CA 1
ATOM 1732 C C . SER A 1 226 ? -1.617 -6.453 6.214 1.00 57.12 226 SER A C 1
ATOM 1734 O O . SER A 1 226 ? -2.229 -7.425 5.769 1.00 57.12 226 SER A O 1
ATOM 1736 N N . VAL A 1 227 ? -1.687 -6.074 7.489 1.00 53.53 227 VAL A N 1
ATOM 1737 C CA . VAL A 1 227 ? -2.535 -6.716 8.500 1.00 53.53 227 VAL A CA 1
ATOM 1738 C C . VAL A 1 227 ? -3.775 -5.858 8.731 1.00 53.53 227 VAL A C 1
ATOM 1740 O O . VAL A 1 227 ? -3.665 -4.654 8.965 1.00 53.53 227 VAL A O 1
ATOM 1743 N N . LEU A 1 228 ? -4.958 -6.467 8.660 1.00 56.19 228 LEU A N 1
ATOM 1744 C CA . LEU A 1 228 ? -6.219 -5.807 8.974 1.00 56.19 228 LEU A CA 1
ATOM 1745 C C . LEU A 1 228 ? -6.605 -6.122 10.416 1.00 56.19 228 LEU A C 1
ATOM 1747 O O . LEU A 1 228 ? -6.809 -7.280 10.781 1.00 56.19 228 LEU A O 1
ATOM 1751 N N . LEU A 1 229 ? -6.746 -5.076 11.224 1.00 48.19 229 LEU A N 1
ATOM 1752 C CA . LEU A 1 229 ? -7.386 -5.187 12.526 1.00 48.19 229 LEU A CA 1
ATOM 1753 C C . LEU A 1 229 ? -8.894 -5.077 12.316 1.00 48.19 229 LEU A C 1
ATOM 1755 O O . LEU A 1 229 ? -9.391 -4.043 11.874 1.00 48.19 229 LEU A O 1
ATOM 1759 N N . ASN A 1 230 ? -9.600 -6.165 12.592 1.00 51.97 230 ASN A N 1
ATOM 1760 C CA . ASN A 1 230 ? -11.045 -6.195 12.665 1.00 51.97 230 ASN A CA 1
ATOM 1761 C C . ASN A 1 230 ? -11.443 -5.797 14.089 1.00 51.97 230 ASN A C 1
ATOM 1763 O O . ASN A 1 230 ? -11.005 -6.418 15.062 1.00 51.97 230 ASN A O 1
ATOM 1767 N N . TYR A 1 231 ? -12.240 -4.744 14.202 1.00 51.53 231 TYR A N 1
ATOM 1768 C CA . TYR A 1 231 ? -12.730 -4.222 15.471 1.00 51.53 231 TYR A CA 1
ATOM 1769 C C . TYR A 1 231 ? -14.218 -4.070 15.446 1.00 51.53 231 TYR A C 1
ATOM 1771 O O . TYR A 1 231 ? -14.795 -3.688 14.395 1.00 51.53 231 TYR A O 1
#

pLDDT: mean 78.59, std 14.66, range [31.16, 96.19]

Secondary structure (DSSP, 8-state):
---EEEEEEE-SSTTSPPEEEEEEEPPP-TTEEEEEETTEEEEEEGGG-----TTS-HHHHGGGGTHHHHHHHIIIIII-PPTTSS-GGGT-S--EEE-S-THHHHHHHHTT--EEE-GGG-SS-HHHHHHHHTTS--S-----S--HHHHTTSTT---TT------HHHHTT------STTSS-HHHHHHHHHTT-S--TTS--EEEEGGGHHHHHHHHHHH-SPEEEE-

Foldseek 3Di:
DDWDWAWDFDDPDPPDGTDIDIDIDDDADPQWDWDDDPGDTDTDGPVLDDDADPPQDCLQLVVLQADVLQVLLCVCPVVVPDAPFAAPSHNHDAHEAEDLDCVVVVLVVVVPHDHYDHCVVDPDQVLVVQCVVVVHHGSDDDDDPPDVVVQVSVVAEDAPDDDDDDDVVVVVPDDHDYTDSSPPCSRVVSVCVVVVNDPRVSAADEEAESVCVSVLVVCCVPVVGDHGHDD

Organism: Cyprinus carpio (NCBI:txid7962)

InterPro domains:
  IPR011032 GroES-like superfamily [SSF50129] (5-37)
  IPR013149 Alcohol dehydrogenase-like, C-terminal [PF00107] (87-165)
  IPR036291 NAD(P)-binding domain superfamily [SSF51735] (57-197)

Radius of gyration: 20.76 Å; chains: 1; bounding box: 50×35×53 Å

Sequence (231 aa):
KLVRKCKDAVAWEAEKALSIEEVQVSPPKADEVRIKNQQIYQFIGIRQCTKIHPDAPLDRVCLLVCGVSTGYGSAVNTGKVESGSKCAAAGASRIIAVNINPDKFEISKTFGATEFVNPKDHSKPIQEVLRELTHGGVDFSIECVGNVGVMGRCESMYSCRGTLSYSEDILLGKSLKCSYFGGKVVPKLVQDYMSGKLLLDEFGTHRLTLDQVNQAFDLMITEKWSVLLNY